Protein AF-A0A9W7FIA7-F1 (afdb_monomer)

Radius of gyration: 50.75 Å; Cα contacts (8 Å, |Δi|>4): 49; chains: 1; bounding box: 108×50×141 Å

Solvent-accessible surface area (backbone atoms only — not comparable to full-atom values): 17729 Å² total; per-residue (Å²): 134,88,82,87,86,88,86,82,89,88,75,94,78,92,74,80,88,78,80,79,74,83,78,91,79,78,81,78,92,75,73,82,81,79,87,80,53,74,75,62,54,56,49,51,55,51,48,53,50,47,59,56,46,50,57,52,48,48,53,51,49,50,52,52,50,51,51,50,51,51,49,50,50,51,48,57,67,68,52,75,88,64,98,66,60,74,70,58,53,57,52,50,51,53,48,51,51,52,51,50,57,50,51,51,50,55,52,50,52,50,52,51,50,51,50,67,73,43,64,72,66,41,75,75,38,66,72,53,45,53,50,51,54,51,52,53,48,52,54,51,49,61,73,70,60,53,83,75,49,66,66,57,52,56,57,54,54,52,51,50,52,54,51,51,51,50,49,53,53,48,50,56,46,49,56,50,48,54,55,48,51,53,53,50,53,52,51,50,52,53,51,50,55,51,50,52,51,52,54,52,51,53,54,52,51,53,52,53,54,52,50,53,51,50,54,51,52,52,49,50,52,49,54,51,51,51,53,50,51,51,53,50,50,50,54,53,48,54,52,52,51,53,53,50,51,53,57,66,75,65,73,78,86,86,85,85,90,85,83,92,82,87,86,82,82,89,77,92,74,81,80,76,79,80,72,76,51,73,51,75,47,98,87,72,53,81,50,88,97

pLDDT: mean 71.66, std 18.48, range [36.22, 96.75]

InterPro domains:
  IPR027359 Voltage-dependent channel domain superfamily [G3DSA:1.20.120.350] (48-166)
  IPR031846 Voltage-gated hydrogen channel 1 [PTHR46480] (47-245)

Secondary structure (DSSP, 8-state):
-------------------------PPP---------HHHHHHHHHHHHHHHHHHHHHHHHHHHHHHHHHHHHHHHHH-TTSSS-HHHHHHHHHHHHHHHHHHHHHHHHHHHHHHHHHTTGGGG-HHHHHHHHHHHHHHHHHHHT-TTTHHHHHHHHHHHHHHHHHHHHHHHHHHHHHHHHHHHHHHHHHHHHHHHHHHHHHHHHHHHHHHHHHHHHHHHHHHHHHHHHHHHHHHHHHHHHHHHHHHHH----------------------------EEE-TTS-EEE-

Mean predicted aligned error: 19.91 Å

Foldseek 3Di:
DDDDDDDDDDDDDDDDPPPDDPDPDDDDDDDDPPPPPPVPVVVVVVVVVCVVVVVLVVLLVLLVVLLVLLVVLVCLVVCVPDDDDPVVSVVSNVVSLVSNVVSLVVVVVVLVVVCVVCVPVQVVDPLSVVLVVLSVVVVVCSVVVPVVCSVVVSVNSVVVSVVSVVVVVVVVVVVVVVVVVVVVVVVVVVVVVVVVVVVVVVVVVVVVVVVVVVVVVVVVVVVVVVVVVVVVVVVVVVVVVVVVVVVVVPPDDDDDDDDDDDDDDDDDDDPDDPPQDWDQDPSRDTDTD

Sequence (289 aa):
MLINSQISIAADKKDDPIFCIPTKDSPPLTSPPKSSSSSAQSANDKGKLMELFEVQLLVLSCIGLDILFSVVELIMTYNTESFLPLSTHMSLLRAIQSFTGFTLFFFLLEICTLMVTFRGEFFVHVGYLLDTTIVATCVFCEIDGWGKEIRMLNFLRVWRLIRLVQSMMNEVRNEHEDTRSVLRLEQTKIKEAVAEKAILQDSLKRELEARRRVETMLRGYKDEVETLSEALKIAAIDVAEAAQQQLMEDDGVFDEDDEFFDDGAEGKKKKGASKNTFVVNSDGTFEKK

Organism: NCBI:txid1714387

Structure (mmCIF, N/CA/C/O backbone):
data_AF-A0A9W7FIA7-F1
#
_entry.id   AF-A0A9W7FIA7-F1
#
loop_
_atom_site.group_PDB
_atom_site.id
_atom_site.type_symbol
_atom_site.label_atom_id
_atom_site.label_alt_id
_atom_site.label_comp_id
_atom_site.label_asym_id
_atom_site.label_entity_id
_atom_site.label_seq_id
_atom_site.pdbx_PDB_ins_code
_atom_site.Cartn_x
_atom_site.Cartn_y
_atom_site.Cartn_z
_atom_site.occupancy
_atom_site.B_iso_or_equiv
_atom_site.auth_seq_id
_atom_site.auth_comp_id
_atom_site.auth_asym_id
_atom_site.auth_atom_id
_atom_site.pdbx_PDB_model_num
ATOM 1 N N . MET A 1 1 ? -48.884 -4.127 -13.228 1.00 40.78 1 MET A N 1
ATOM 2 C CA . MET A 1 1 ? -48.702 -5.586 -13.387 1.00 40.78 1 MET A CA 1
ATOM 3 C C . MET A 1 1 ? -47.812 -6.032 -12.232 1.00 40.78 1 MET A C 1
ATOM 5 O O . MET A 1 1 ? -46.679 -5.586 -12.198 1.00 40.78 1 MET A O 1
ATOM 9 N N . LEU A 1 2 ? -48.357 -6.545 -11.118 1.00 39.81 2 LEU A N 1
ATOM 10 C CA . LEU A 1 2 ? -48.848 -7.931 -10.927 1.00 39.81 2 LEU A CA 1
ATOM 11 C C . LEU A 1 2 ? -47.678 -8.924 -11.112 1.00 39.81 2 LEU A C 1
ATOM 13 O O . LEU A 1 2 ? -47.104 -8.901 -12.190 1.00 39.81 2 LEU A O 1
ATOM 17 N N . ILE A 1 3 ? -47.227 -9.790 -10.191 1.00 41.97 3 ILE A N 1
ATOM 18 C CA . ILE A 1 3 ? -47.749 -10.505 -8.995 1.00 41.97 3 ILE A CA 1
ATOM 19 C C . ILE A 1 3 ? -46.480 -11.083 -8.291 1.00 41.97 3 ILE A C 1
ATOM 21 O O . ILE A 1 3 ? -45.552 -11.459 -8.994 1.00 41.97 3 ILE A O 1
ATOM 25 N N . ASN A 1 4 ? -46.241 -10.969 -6.978 1.00 41.97 4 ASN A N 1
ATOM 26 C CA . ASN A 1 4 ? -46.818 -11.667 -5.810 1.00 41.97 4 ASN A CA 1
ATOM 27 C C . ASN A 1 4 ? -46.314 -13.112 -5.545 1.00 41.97 4 ASN A C 1
ATOM 29 O O . ASN A 1 4 ? -46.243 -13.925 -6.458 1.00 41.97 4 ASN A O 1
ATOM 33 N N . SER A 1 5 ? -46.156 -13.415 -4.244 1.00 43.59 5 SER A N 1
ATOM 34 C CA . SER A 1 5 ? -46.107 -14.737 -3.573 1.00 43.59 5 SER A CA 1
ATOM 35 C C . SER A 1 5 ? -44.807 -15.554 -3.704 1.00 43.59 5 SER A C 1
ATOM 37 O O . SER A 1 5 ? -44.383 -15.889 -4.797 1.00 43.59 5 SER A O 1
ATOM 39 N N . GLN A 1 6 ? -44.128 -15.940 -2.617 1.00 48.09 6 GLN A N 1
ATOM 40 C CA . GLN A 1 6 ? -44.675 -16.840 -1.597 1.00 48.09 6 GLN A CA 1
ATOM 41 C C . GLN A 1 6 ? -44.290 -16.504 -0.148 1.00 48.09 6 GLN A C 1
ATOM 43 O O . GLN A 1 6 ? -43.126 -16.336 0.206 1.00 48.09 6 GLN A O 1
ATOM 48 N N . ILE A 1 7 ? -45.338 -16.519 0.674 1.00 45.66 7 ILE A N 1
ATOM 49 C CA . ILE A 1 7 ? -45.396 -16.657 2.130 1.00 45.66 7 ILE A CA 1
ATOM 50 C C . ILE A 1 7 ? -45.615 -18.147 2.449 1.00 45.66 7 ILE A C 1
ATOM 52 O O . ILE A 1 7 ? -46.445 -18.764 1.789 1.00 45.66 7 ILE A O 1
ATOM 56 N N . SER A 1 8 ? -44.948 -18.690 3.477 1.00 39.72 8 SER A N 1
ATOM 57 C CA . SER A 1 8 ? -45.463 -19.722 4.415 1.00 39.72 8 SER A CA 1
ATOM 58 C C . SER A 1 8 ? -44.376 -19.958 5.482 1.00 39.72 8 SER A C 1
ATOM 60 O O . SER A 1 8 ? -43.287 -20.390 5.131 1.00 39.72 8 SER A O 1
ATOM 62 N N . ILE A 1 9 ? -44.455 -19.456 6.721 1.00 41.62 9 ILE A N 1
ATOM 63 C CA . ILE A 1 9 ? -45.306 -19.818 7.880 1.00 41.62 9 ILE A CA 1
ATOM 64 C C . ILE A 1 9 ? -45.190 -21.292 8.307 1.00 41.62 9 ILE A C 1
ATOM 66 O O . ILE A 1 9 ? -45.553 -22.172 7.530 1.00 41.62 9 ILE A O 1
ATOM 70 N N . ALA A 1 10 ? -44.783 -21.457 9.582 1.00 37.38 10 ALA A N 1
ATOM 71 C CA . ALA A 1 10 ? -44.873 -22.588 10.534 1.00 37.38 10 ALA A CA 1
ATOM 72 C C . ALA A 1 10 ? -43.475 -22.891 11.123 1.00 37.38 10 ALA A C 1
ATOM 74 O O . ALA A 1 10 ? -42.514 -22.961 10.372 1.00 37.38 10 ALA A O 1
ATOM 75 N N . ALA A 1 11 ? -43.223 -23.073 12.419 1.00 42.28 11 ALA A N 1
ATOM 76 C CA . ALA A 1 11 ? -44.027 -23.170 13.635 1.00 42.28 11 ALA A CA 1
ATOM 77 C C . ALA A 1 11 ? -43.080 -22.838 14.814 1.00 42.28 11 ALA A C 1
ATOM 79 O O . ALA A 1 11 ? -41.891 -23.142 14.762 1.00 42.28 11 ALA A O 1
ATOM 80 N N . ASP A 1 12 ? -43.505 -22.030 15.780 1.00 43.28 12 ASP A N 1
ATOM 81 C CA . ASP A 1 12 ? -43.817 -22.488 17.143 1.00 43.28 12 ASP A CA 1
ATOM 82 C C . ASP A 1 12 ? -42.969 -23.677 17.642 1.00 43.28 12 ASP A C 1
ATOM 84 O O . ASP A 1 12 ? -43.289 -24.841 17.396 1.00 43.28 12 ASP A O 1
ATOM 88 N N . LYS A 1 13 ? -41.897 -23.374 18.385 1.00 40.75 13 LYS A N 1
ATOM 89 C CA . LYS A 1 13 ? -41.374 -24.280 19.408 1.00 40.75 13 LYS A CA 1
ATOM 90 C C . LYS A 1 13 ? -40.848 -23.479 20.592 1.00 40.75 13 LYS A C 1
ATOM 92 O O . LYS A 1 13 ? -39.769 -22.895 20.578 1.00 40.75 13 LYS A O 1
ATOM 97 N N . LYS A 1 14 ? -41.715 -23.431 21.591 1.00 46.78 14 LYS A N 1
ATOM 98 C CA . LYS A 1 14 ? -41.487 -23.059 22.977 1.00 46.78 14 LYS A CA 1
ATOM 99 C C . LYS A 1 14 ? -40.573 -24.118 23.602 1.00 46.78 14 LYS A C 1
ATOM 101 O O . LYS A 1 14 ? -41.036 -25.225 23.828 1.00 46.78 14 LYS A O 1
ATOM 106 N N . ASP A 1 15 ? -39.309 -23.780 23.833 1.00 48.75 15 ASP A N 1
ATOM 107 C CA . ASP A 1 15 ? -38.400 -24.512 24.719 1.00 48.75 15 ASP A CA 1
ATOM 108 C C . ASP A 1 15 ? -37.564 -23.467 25.483 1.00 48.75 15 ASP A C 1
ATOM 110 O O . ASP A 1 15 ? -37.131 -22.452 24.934 1.00 48.75 15 ASP A O 1
ATOM 114 N N . ASP A 1 16 ? -37.456 -23.688 26.784 1.00 50.44 16 ASP A N 1
ATOM 115 C CA . ASP A 1 16 ? -37.073 -22.752 27.839 1.00 50.44 16 ASP A CA 1
ATOM 116 C C . ASP A 1 16 ? -35.635 -22.197 27.736 1.00 50.44 16 ASP A C 1
ATOM 118 O O . ASP A 1 16 ? -34.754 -22.837 27.154 1.00 50.44 16 ASP A O 1
ATOM 122 N N . PRO A 1 17 ? -35.327 -21.033 28.349 1.00 44.41 17 PRO A N 1
ATOM 123 C CA . PRO A 1 17 ? -33.950 -20.573 28.470 1.00 44.41 17 PRO A CA 1
ATOM 124 C C . PRO A 1 17 ? -33.187 -21.488 29.436 1.00 44.41 17 PRO A C 1
ATOM 126 O O . PRO A 1 17 ? -33.271 -21.348 30.657 1.00 44.41 17 PRO A O 1
ATOM 129 N N . ILE A 1 18 ? -32.415 -22.423 28.879 1.00 42.09 18 ILE A N 1
ATOM 130 C CA . ILE A 1 18 ? -31.404 -23.172 29.623 1.00 42.09 18 ILE A CA 1
ATOM 131 C C . ILE A 1 18 ? -30.356 -22.170 30.112 1.00 42.09 18 ILE A C 1
ATOM 133 O O . ILE A 1 18 ? -29.522 -21.653 29.371 1.00 42.09 18 ILE A O 1
ATOM 137 N N . PHE A 1 19 ? -30.452 -21.888 31.403 1.00 41.09 19 PHE A N 1
ATOM 138 C CA . PHE A 1 19 ? -29.496 -21.157 32.208 1.00 41.09 19 PHE A CA 1
ATOM 139 C C . PHE A 1 19 ? -28.214 -21.994 32.331 1.00 41.09 19 PHE A C 1
ATOM 141 O O . PHE A 1 19 ? -28.061 -22.801 33.245 1.00 41.09 19 PHE A O 1
ATOM 148 N N . CYS A 1 20 ? -27.289 -21.837 31.384 1.00 40.31 20 CYS A N 1
ATOM 149 C CA . CYS A 1 20 ? -25.925 -22.332 31.543 1.00 40.31 20 CYS A CA 1
ATOM 150 C C . CYS A 1 20 ? -25.155 -21.366 32.450 1.00 40.31 20 CYS A C 1
ATOM 152 O O . CYS A 1 20 ? -24.645 -20.341 32.007 1.00 40.31 20 CYS A O 1
ATOM 154 N N . ILE A 1 21 ? -25.084 -21.706 33.736 1.00 47.03 21 ILE A N 1
ATOM 155 C CA . ILE A 1 21 ? -24.100 -21.154 34.669 1.00 47.03 21 ILE A CA 1
ATOM 156 C C . ILE A 1 21 ? -22.719 -21.637 34.203 1.00 47.03 21 ILE A C 1
ATOM 158 O O . ILE A 1 21 ? -22.523 -22.852 34.125 1.00 47.03 21 ILE A O 1
ATOM 162 N N . PRO A 1 22 ? -21.742 -20.760 33.919 1.00 44.41 22 PRO A N 1
ATOM 163 C CA . PRO A 1 22 ? -20.364 -21.203 33.804 1.00 44.41 22 PRO A CA 1
ATOM 164 C C . PRO A 1 22 ? -19.872 -21.592 35.203 1.00 44.41 22 PRO A C 1
ATOM 166 O O . PRO A 1 22 ? -19.746 -20.761 36.104 1.00 44.41 22 PRO A O 1
ATOM 169 N N . THR A 1 23 ? -19.639 -22.887 35.393 1.00 40.22 23 THR A N 1
ATOM 170 C CA . THR A 1 23 ? -18.993 -23.463 36.571 1.00 40.22 23 THR A CA 1
ATOM 171 C C . THR A 1 23 ? -17.609 -22.846 36.760 1.00 40.22 23 THR A C 1
ATOM 173 O O . THR A 1 23 ? -16.754 -22.892 35.873 1.00 40.22 23 THR A O 1
ATOM 176 N N . LYS A 1 24 ? -17.400 -22.254 37.940 1.00 44.34 24 LYS A N 1
ATOM 177 C CA . LYS A 1 24 ? -16.092 -21.879 38.477 1.00 44.34 24 LYS A CA 1
ATOM 178 C C . LYS A 1 24 ? -15.252 -23.143 38.664 1.00 44.34 24 LYS A C 1
ATOM 180 O O . LYS A 1 24 ? -15.319 -23.751 39.719 1.00 44.34 24 LYS A O 1
ATOM 185 N N . ASP A 1 25 ? -14.417 -23.451 37.686 1.00 39.22 25 ASP A N 1
ATOM 186 C CA . ASP A 1 25 ? -13.200 -24.236 37.883 1.00 39.22 25 ASP A CA 1
ATOM 187 C C . ASP A 1 25 ? -12.050 -23.502 37.190 1.00 39.22 25 ASP A C 1
ATOM 189 O O . ASP A 1 25 ? -11.647 -23.794 36.067 1.00 39.22 25 ASP A O 1
ATOM 193 N N . SER A 1 26 ? -11.550 -22.464 37.863 1.00 41.44 26 SER A N 1
ATOM 194 C CA . SER A 1 26 ? -10.230 -21.902 37.580 1.00 41.44 26 SER A CA 1
ATOM 195 C C . SER A 1 26 ? -9.223 -22.523 38.556 1.00 41.44 26 SER A C 1
ATOM 197 O O . SER A 1 26 ? -9.354 -22.291 39.760 1.00 41.44 26 SER A O 1
ATOM 199 N N . PRO A 1 27 ? -8.225 -23.293 38.085 1.00 61.38 27 PRO A N 1
ATOM 200 C CA . PRO A 1 27 ? -7.085 -23.701 38.903 1.00 61.38 27 PRO A CA 1
ATOM 201 C C . PRO A 1 27 ? -6.198 -22.491 39.274 1.00 61.38 27 PRO A C 1
ATOM 203 O O . PRO A 1 27 ? -6.275 -21.437 38.636 1.00 61.38 27 PRO A O 1
ATOM 206 N N . PRO A 1 28 ? -5.376 -22.609 40.335 1.00 47.59 28 PRO A N 1
ATOM 207 C CA . PRO A 1 28 ? -4.720 -21.477 40.978 1.00 47.59 28 PRO A CA 1
ATOM 208 C C . PRO A 1 28 ? -3.600 -20.880 40.123 1.00 47.59 28 PRO A C 1
ATOM 210 O O . PRO A 1 28 ? -2.944 -21.576 39.345 1.00 47.59 28 PRO A O 1
ATOM 213 N N . LEU A 1 29 ? -3.366 -19.580 40.344 1.00 48.28 29 LEU A N 1
ATOM 214 C CA . LEU A 1 29 ? -2.264 -18.788 39.803 1.00 48.28 29 LEU A CA 1
ATOM 215 C C . LEU A 1 29 ? -0.965 -19.598 39.709 1.00 48.28 29 LEU A C 1
ATOM 217 O O . LEU A 1 29 ? -0.271 -19.817 40.701 1.00 48.28 29 LEU A O 1
ATOM 221 N N . THR A 1 30 ? -0.594 -19.953 38.487 1.00 48.59 30 THR A N 1
ATOM 222 C CA . THR A 1 30 ? 0.770 -20.335 38.145 1.00 48.59 30 THR A CA 1
ATOM 223 C C . THR A 1 30 ? 1.373 -19.183 37.364 1.00 48.59 30 THR A C 1
ATOM 225 O O . THR A 1 30 ? 1.024 -18.963 36.215 1.00 48.59 30 THR A O 1
ATOM 228 N N . SER A 1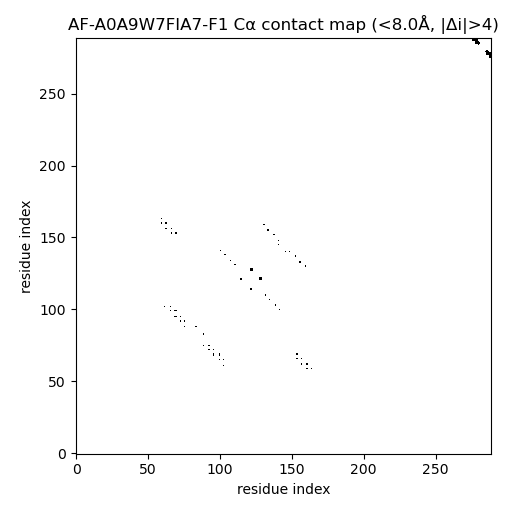 31 ? 2.237 -18.443 38.065 1.00 51.34 31 SER A N 1
ATOM 229 C CA . SER A 1 31 ? 3.378 -17.641 37.599 1.00 51.34 31 SER A CA 1
ATOM 230 C C . SER A 1 31 ? 3.232 -16.742 36.353 1.00 51.34 31 SER A C 1
ATOM 232 O O . SER A 1 31 ? 2.792 -17.190 35.299 1.00 51.34 31 SER A O 1
ATOM 234 N N . PRO A 1 32 ? 3.745 -15.497 36.400 1.00 50.69 32 PRO A N 1
ATOM 235 C CA . PRO A 1 32 ? 3.806 -14.646 35.214 1.00 50.69 32 PRO A CA 1
ATOM 236 C C . PRO A 1 32 ? 4.602 -15.340 34.093 1.00 50.69 32 PRO A C 1
ATOM 238 O O . PRO A 1 32 ? 5.661 -15.915 34.375 1.00 50.69 32 PRO A O 1
ATOM 241 N N . PRO A 1 33 ? 4.164 -15.271 32.822 1.00 40.03 33 PRO A N 1
ATOM 242 C CA . PRO A 1 33 ? 5.027 -15.668 31.726 1.00 40.03 33 PRO A CA 1
ATOM 243 C C . PRO A 1 33 ? 6.227 -14.719 31.723 1.00 40.03 33 PRO A C 1
ATOM 245 O O . PRO A 1 33 ? 6.084 -13.504 31.578 1.00 40.03 33 PRO A O 1
ATOM 248 N N . LYS A 1 34 ? 7.423 -15.284 31.915 1.00 41.19 34 LYS A N 1
ATOM 249 C CA . LYS A 1 34 ? 8.697 -14.624 31.621 1.00 41.19 34 LYS A CA 1
ATOM 250 C C . LYS A 1 34 ? 8.633 -14.084 30.193 1.00 41.19 34 LYS A C 1
ATOM 252 O O . LYS A 1 34 ? 8.829 -14.821 29.231 1.00 41.19 34 LYS A O 1
ATOM 257 N N . SER A 1 35 ? 8.401 -12.784 30.058 1.00 42.84 35 SER A N 1
ATOM 258 C CA . SER A 1 35 ? 8.624 -12.026 28.833 1.00 42.84 35 SER A CA 1
ATOM 259 C C . SER A 1 35 ? 10.130 -11.810 28.652 1.00 42.84 35 SER A C 1
ATOM 261 O O . SER A 1 35 ? 10.647 -10.707 28.814 1.00 42.84 35 SER A O 1
ATOM 263 N N . SER A 1 36 ? 10.865 -12.881 28.365 1.00 43.91 36 SER A N 1
ATOM 264 C CA . SER A 1 36 ? 12.268 -12.825 27.956 1.00 43.91 36 SER A CA 1
ATOM 265 C C . SER A 1 36 ? 12.389 -13.344 26.526 1.00 43.91 36 SER A C 1
ATOM 267 O O . SER A 1 36 ? 12.832 -14.469 26.326 1.00 43.91 36 SER A O 1
ATOM 269 N N . SER A 1 37 ? 11.953 -12.540 25.548 1.00 43.28 37 SER A N 1
ATOM 270 C CA . SER A 1 37 ? 12.324 -12.698 24.122 1.00 43.28 37 SER A CA 1
ATOM 271 C C . SER A 1 37 ? 11.831 -11.583 23.175 1.00 43.28 37 SER A C 1
ATOM 273 O O . SER A 1 37 ? 12.103 -11.653 21.979 1.00 43.28 37 SER A O 1
ATOM 275 N N . SER A 1 38 ? 11.174 -10.516 23.655 1.00 43.03 38 SER A N 1
ATOM 276 C CA . SER A 1 38 ? 10.682 -9.425 22.783 1.00 43.03 38 SER A CA 1
ATOM 277 C C . SER A 1 38 ? 11.797 -8.663 22.037 1.00 43.03 38 SER A C 1
ATOM 279 O O . SER A 1 38 ? 11.563 -8.155 20.942 1.00 43.03 38 SER A O 1
ATOM 281 N N . SER A 1 39 ? 13.030 -8.639 22.553 1.00 45.19 39 SER A N 1
ATOM 282 C CA . SER A 1 39 ? 14.167 -8.004 21.869 1.00 45.19 39 SER A CA 1
ATOM 283 C C . SER A 1 39 ? 14.848 -8.889 20.815 1.00 45.19 39 SER A C 1
ATOM 285 O O . SER A 1 39 ? 15.572 -8.361 19.977 1.00 45.19 39 SER A O 1
ATOM 287 N N . ALA A 1 40 ? 14.608 -10.207 20.817 1.00 44.06 40 ALA A N 1
ATOM 288 C CA . ALA A 1 40 ? 15.222 -11.144 19.869 1.00 44.06 40 ALA A CA 1
ATOM 289 C C . ALA A 1 40 ? 14.351 -11.394 18.622 1.00 44.06 40 ALA A C 1
ATOM 291 O O . ALA A 1 40 ? 14.887 -11.586 17.535 1.00 44.06 40 ALA A O 1
ATOM 292 N N . GLN A 1 41 ? 13.018 -11.322 18.744 1.00 46.66 41 GLN A N 1
ATOM 293 C CA . GLN A 1 41 ? 12.114 -11.362 17.582 1.00 46.66 41 GLN A CA 1
ATOM 294 C C . GLN A 1 41 ? 12.128 -10.045 16.791 1.00 46.66 41 GLN A C 1
ATOM 296 O O . GLN A 1 41 ? 12.255 -10.071 15.573 1.00 46.66 41 GLN A O 1
ATOM 301 N N . SER A 1 42 ? 12.156 -8.894 17.474 1.00 44.50 42 SER A N 1
ATOM 302 C CA . SER A 1 42 ? 12.215 -7.581 16.810 1.00 44.50 42 SER A CA 1
ATOM 303 C C . SER A 1 42 ? 13.533 -7.328 16.053 1.00 44.50 42 SER A C 1
ATOM 305 O O . SER A 1 42 ? 13.556 -6.554 15.098 1.00 44.50 42 SER A O 1
ATOM 307 N N . ALA A 1 43 ? 14.633 -7.985 16.442 1.00 48.81 43 ALA A N 1
ATOM 308 C CA . ALA A 1 43 ? 15.904 -7.911 15.719 1.00 48.81 43 ALA A CA 1
ATOM 309 C C . ALA A 1 43 ? 15.897 -8.746 14.424 1.00 48.81 43 ALA A C 1
ATOM 311 O O . ALA A 1 43 ? 16.444 -8.299 13.419 1.00 48.81 43 ALA A O 1
ATOM 312 N N . ASN A 1 44 ? 15.229 -9.907 14.419 1.00 52.31 44 ASN A N 1
ATOM 313 C CA . ASN A 1 44 ? 15.069 -10.732 13.216 1.00 52.31 44 ASN A CA 1
ATOM 314 C C . ASN A 1 44 ? 14.103 -10.110 12.200 1.00 52.31 44 ASN A C 1
ATOM 316 O O . ASN A 1 44 ? 14.354 -10.207 11.001 1.00 52.31 44 ASN A O 1
ATOM 320 N N . ASP A 1 45 ? 13.057 -9.416 12.655 1.00 54.91 45 ASP A N 1
ATOM 321 C CA . ASP A 1 45 ? 12.143 -8.701 11.754 1.00 54.91 45 ASP A CA 1
ATOM 322 C C . ASP A 1 45 ? 12.838 -7.506 11.090 1.00 54.91 45 ASP A C 1
ATOM 324 O O . ASP A 1 45 ? 12.696 -7.283 9.891 1.00 54.91 45 ASP A O 1
ATOM 328 N N . LYS A 1 46 ? 13.692 -6.790 11.834 1.00 50.91 46 LYS A N 1
ATOM 329 C CA . LYS A 1 46 ? 14.552 -5.740 11.266 1.00 50.91 46 LYS A CA 1
ATOM 330 C C . LYS A 1 46 ? 15.626 -6.298 10.333 1.00 50.91 46 LYS A C 1
ATOM 332 O O . LYS A 1 46 ? 15.953 -5.639 9.354 1.00 50.91 46 LYS A O 1
ATOM 337 N N . GLY A 1 47 ? 16.147 -7.493 10.615 1.00 51.41 47 GLY A N 1
ATOM 338 C CA . GLY A 1 47 ? 17.096 -8.198 9.750 1.00 51.41 47 GLY A CA 1
ATOM 339 C C . GLY A 1 47 ? 16.476 -8.606 8.413 1.00 51.41 47 GLY A C 1
ATOM 340 O O . GLY A 1 47 ? 17.062 -8.338 7.371 1.00 51.41 47 GLY A O 1
ATOM 341 N N . LYS A 1 48 ? 15.250 -9.146 8.430 1.00 57.97 48 LYS A N 1
ATOM 342 C CA . LYS A 1 48 ? 14.475 -9.447 7.214 1.00 57.97 48 LYS A CA 1
ATOM 343 C C . LYS A 1 48 ? 14.104 -8.198 6.418 1.00 57.97 48 LYS A C 1
ATOM 345 O O . LYS A 1 48 ? 14.178 -8.220 5.194 1.00 57.97 48 LYS A O 1
ATOM 350 N N . LEU A 1 49 ? 13.736 -7.113 7.103 1.00 55.97 49 LEU A N 1
ATOM 351 C CA . LEU A 1 49 ? 13.471 -5.826 6.459 1.00 55.97 49 LEU A CA 1
ATOM 352 C C . LEU A 1 49 ? 14.741 -5.221 5.853 1.00 55.97 49 LEU A C 1
ATOM 354 O O . LEU A 1 49 ? 14.668 -4.658 4.768 1.00 55.97 49 LEU A O 1
ATOM 358 N N . MET A 1 50 ? 15.903 -5.361 6.504 1.00 52.00 50 MET A N 1
ATOM 359 C CA . MET A 1 50 ? 17.179 -4.936 5.920 1.00 52.00 50 MET A CA 1
ATOM 360 C C . MET A 1 50 ? 17.528 -5.754 4.679 1.00 52.00 50 MET A C 1
ATOM 362 O O . MET A 1 50 ? 17.936 -5.165 3.688 1.00 52.00 50 MET A O 1
ATOM 366 N N . GLU A 1 51 ? 17.321 -7.069 4.703 1.00 58.94 51 GLU A N 1
ATOM 367 C CA . GLU A 1 51 ? 17.670 -7.946 3.580 1.00 58.94 51 GLU A CA 1
ATOM 368 C C . GLU A 1 51 ? 16.794 -7.684 2.338 1.00 58.94 51 GLU A C 1
ATOM 370 O O . GLU A 1 51 ? 17.302 -7.652 1.217 1.00 58.94 51 GLU A O 1
ATOM 375 N N . LEU A 1 52 ? 15.496 -7.401 2.522 1.00 67.38 52 LEU A N 1
ATOM 376 C CA . LEU A 1 52 ? 14.589 -7.043 1.422 1.00 67.38 52 LEU A CA 1
ATOM 377 C C . LEU A 1 52 ? 14.816 -5.604 0.923 1.00 67.38 52 LEU A C 1
ATOM 379 O O . LEU A 1 52 ? 14.855 -5.355 -0.284 1.00 67.38 52 LEU A O 1
ATOM 383 N N . PHE A 1 53 ? 15.024 -4.662 1.850 1.00 68.38 53 PHE A N 1
ATOM 384 C CA . PHE A 1 53 ? 15.282 -3.261 1.525 1.00 68.38 53 PHE A CA 1
ATOM 385 C C . PHE A 1 53 ? 16.632 -3.071 0.834 1.00 68.38 53 PHE A C 1
ATOM 387 O O . PHE A 1 53 ? 16.738 -2.216 -0.034 1.00 68.38 53 PHE A O 1
ATOM 394 N N . GLU A 1 54 ? 17.659 -3.856 1.162 1.00 76.12 54 GLU A N 1
ATOM 395 C CA . GLU A 1 54 ? 18.992 -3.725 0.567 1.00 76.12 54 GLU A CA 1
ATOM 396 C C . GLU A 1 54 ? 18.988 -4.065 -0.926 1.00 76.12 54 GLU A C 1
ATOM 398 O O . GLU A 1 54 ? 19.485 -3.283 -1.740 1.00 76.12 54 GLU A O 1
ATOM 403 N N . VAL A 1 55 ? 18.352 -5.175 -1.314 1.00 72.88 55 VAL A N 1
ATOM 404 C CA . VAL A 1 55 ? 18.239 -5.559 -2.729 1.00 72.88 55 VAL A CA 1
ATOM 405 C C . VAL A 1 55 ? 17.382 -4.547 -3.493 1.00 72.88 55 VAL A C 1
ATOM 407 O O . VAL A 1 55 ? 17.748 -4.122 -4.589 1.00 72.88 55 VAL A O 1
ATOM 410 N N . GLN A 1 56 ? 16.278 -4.089 -2.902 1.00 74.88 56 GLN A N 1
ATOM 411 C CA . GLN A 1 56 ? 15.386 -3.114 -3.532 1.00 74.88 56 GLN A CA 1
ATOM 412 C C . GLN A 1 56 ? 16.023 -1.716 -3.633 1.00 74.88 56 GLN A C 1
ATOM 414 O O . GLN A 1 56 ? 15.847 -1.027 -4.639 1.00 74.88 56 GLN A O 1
ATOM 419 N N . LEU A 1 57 ? 16.829 -1.318 -2.643 1.00 76.56 57 LEU A N 1
ATOM 420 C CA . LEU A 1 57 ? 17.629 -0.093 -2.652 1.00 76.56 57 LEU A CA 1
ATOM 421 C C . LEU A 1 57 ? 18.724 -0.161 -3.718 1.00 76.56 57 LEU A C 1
ATOM 423 O O . LEU A 1 57 ? 18.960 0.836 -4.397 1.00 76.56 57 LEU A O 1
ATOM 427 N N . LEU A 1 58 ? 19.369 -1.318 -3.904 1.00 77.94 58 LEU A N 1
ATOM 428 C CA . LEU A 1 58 ? 20.345 -1.514 -4.976 1.00 77.94 58 LEU A CA 1
ATOM 429 C C . LEU A 1 58 ? 19.694 -1.395 -6.354 1.00 77.94 58 LEU A C 1
ATOM 431 O O . LEU A 1 58 ? 20.234 -0.698 -7.212 1.00 77.94 58 LEU A O 1
ATOM 435 N N . VAL A 1 59 ? 18.518 -1.993 -6.557 1.00 78.25 59 VAL A N 1
ATOM 436 C CA . VAL A 1 59 ? 17.758 -1.850 -7.811 1.00 78.25 59 VAL A CA 1
ATOM 437 C C . VAL A 1 59 ? 17.358 -0.390 -8.041 1.00 78.25 59 VAL A C 1
ATOM 439 O O . VAL A 1 59 ? 17.580 0.147 -9.128 1.00 78.25 59 VAL A O 1
ATOM 442 N N . LEU A 1 60 ? 16.849 0.293 -7.012 1.00 80.94 60 LEU A N 1
ATOM 443 C CA . LEU A 1 60 ? 16.494 1.712 -7.084 1.00 80.94 60 LEU A CA 1
ATOM 444 C C . LEU A 1 60 ? 17.715 2.594 -7.386 1.00 80.94 60 LEU A C 1
ATOM 446 O O . LEU A 1 60 ? 17.636 3.505 -8.210 1.00 80.94 60 LEU A O 1
ATOM 450 N N . SER A 1 61 ? 18.853 2.313 -6.750 1.00 80.25 61 SER A N 1
ATOM 451 C CA . SER A 1 61 ? 20.119 3.006 -6.991 1.00 80.25 61 SER A CA 1
ATOM 452 C C . SER A 1 61 ? 20.616 2.773 -8.417 1.00 80.25 61 SER A C 1
ATOM 454 O O . SER A 1 61 ? 21.033 3.722 -9.080 1.00 80.25 61 SER A O 1
ATOM 456 N N . CYS A 1 62 ? 20.493 1.545 -8.928 1.00 82.38 62 CYS A N 1
ATOM 457 C CA . CYS A 1 62 ? 20.861 1.191 -10.293 1.00 82.38 62 CYS A CA 1
ATOM 458 C C . CYS A 1 62 ? 20.003 1.948 -11.320 1.00 82.38 62 CYS A C 1
ATOM 460 O O . CYS A 1 62 ? 20.551 2.543 -12.243 1.00 82.38 62 CYS A O 1
ATOM 462 N N . ILE A 1 63 ? 18.683 2.039 -11.109 1.00 82.44 63 ILE A N 1
ATOM 463 C CA . ILE A 1 63 ? 17.771 2.838 -11.952 1.00 82.44 63 ILE A CA 1
ATOM 464 C C . ILE A 1 63 ? 18.084 4.338 -11.847 1.00 82.44 63 ILE A C 1
ATOM 466 O O . ILE A 1 63 ? 18.057 5.051 -12.847 1.00 82.44 63 ILE A O 1
ATOM 470 N N . GLY A 1 64 ? 18.406 4.838 -10.652 1.00 82.69 64 GLY A N 1
ATOM 471 C CA . GLY A 1 64 ? 18.793 6.237 -10.456 1.00 82.69 64 GLY A CA 1
ATOM 472 C C . GLY A 1 64 ? 20.071 6.603 -11.215 1.00 82.69 64 GLY A C 1
ATOM 473 O O . GLY A 1 64 ? 20.118 7.633 -11.890 1.00 82.69 64 GLY A O 1
ATOM 474 N N . LEU A 1 65 ? 21.088 5.737 -11.156 1.00 84.62 65 LEU A N 1
ATOM 475 C CA . LEU A 1 65 ? 22.317 5.882 -11.938 1.00 84.62 65 LEU A CA 1
ATOM 476 C C . LEU A 1 65 ? 22.035 5.791 -13.439 1.00 84.62 65 LEU A C 1
ATOM 478 O O . LEU A 1 65 ? 22.551 6.595 -14.206 1.00 84.62 65 LEU A O 1
ATOM 482 N N . ASP A 1 66 ? 21.178 4.869 -13.857 1.00 85.00 66 ASP A N 1
ATOM 483 C CA . ASP A 1 66 ? 20.770 4.689 -15.248 1.00 85.00 66 ASP A CA 1
ATOM 484 C C . ASP A 1 66 ? 20.087 5.945 -15.833 1.00 85.00 66 ASP A C 1
ATOM 486 O O . ASP A 1 66 ? 20.427 6.398 -16.931 1.00 85.00 66 ASP A O 1
ATOM 490 N N . ILE A 1 67 ? 19.207 6.596 -15.062 1.00 83.81 67 ILE A N 1
ATOM 491 C CA . ILE A 1 67 ? 18.604 7.888 -15.428 1.00 83.81 67 ILE A CA 1
ATOM 492 C C . ILE A 1 67 ? 19.671 8.989 -15.484 1.00 83.81 67 ILE A C 1
ATOM 494 O O . ILE A 1 67 ? 19.665 9.796 -16.413 1.00 83.81 67 ILE A O 1
ATOM 498 N N . LEU A 1 68 ? 20.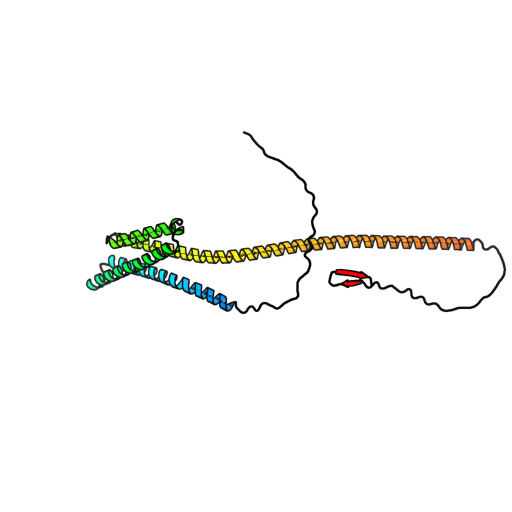606 9.022 -14.528 1.00 86.19 68 LEU A N 1
ATOM 499 C CA . LEU A 1 68 ? 21.702 9.993 -14.520 1.00 86.19 68 LEU A CA 1
ATOM 500 C C . LEU A 1 68 ? 22.556 9.871 -15.792 1.00 86.19 68 LEU A C 1
ATOM 502 O O . LEU A 1 68 ? 22.791 10.875 -16.464 1.00 86.19 68 LEU A O 1
ATOM 506 N N . PHE A 1 69 ? 22.975 8.658 -16.160 1.00 84.75 69 PHE A N 1
ATOM 507 C CA . PHE A 1 69 ? 23.738 8.415 -17.385 1.00 84.75 69 PHE A CA 1
ATOM 508 C C . PHE A 1 69 ? 22.939 8.768 -18.644 1.00 84.75 69 PHE A C 1
ATOM 510 O O . PHE A 1 69 ? 23.499 9.385 -19.547 1.00 84.75 69 PHE A O 1
ATOM 517 N N . SER A 1 70 ? 21.630 8.496 -18.666 1.00 80.81 70 SER A N 1
ATOM 518 C CA . SER A 1 70 ? 20.737 8.900 -19.766 1.00 80.81 70 SER A CA 1
ATOM 519 C C . SER A 1 70 ? 20.646 10.422 -19.922 1.00 80.81 70 SER A C 1
ATOM 521 O O . SER A 1 70 ? 20.632 10.953 -21.033 1.00 80.81 70 SER A O 1
ATOM 523 N N . VAL A 1 71 ? 20.596 11.155 -18.806 1.00 83.94 71 VAL A N 1
ATOM 524 C CA . VAL A 1 71 ? 20.589 12.625 -18.809 1.00 83.94 71 VAL A CA 1
ATOM 525 C C . VAL A 1 71 ? 21.940 13.161 -19.275 1.00 83.94 71 VAL A C 1
ATOM 527 O O . VAL A 1 71 ? 21.976 14.082 -20.088 1.00 83.94 71 VAL A O 1
ATOM 530 N N . VAL A 1 72 ? 23.048 12.570 -18.819 1.00 84.12 72 VAL A N 1
ATOM 531 C CA . VAL A 1 72 ? 24.397 12.927 -19.283 1.00 84.12 72 VAL A CA 1
ATOM 532 C C . VAL A 1 72 ? 24.539 12.675 -20.784 1.00 84.12 72 VAL A C 1
ATOM 534 O O . VAL A 1 72 ? 25.058 13.539 -21.486 1.00 84.12 72 VAL A O 1
ATOM 537 N N . GLU A 1 73 ? 24.032 11.555 -21.300 1.00 80.88 73 GLU A N 1
ATOM 538 C CA . GLU A 1 73 ? 24.007 11.251 -22.735 1.00 80.88 73 GLU A CA 1
ATOM 539 C C . GLU A 1 73 ? 23.203 12.290 -23.524 1.00 80.88 73 GLU A C 1
ATOM 541 O O . GLU A 1 73 ? 23.677 12.807 -24.538 1.00 80.88 73 GLU A O 1
ATOM 546 N N . LEU A 1 74 ? 22.014 12.657 -23.037 1.00 80.50 74 LEU A N 1
ATOM 547 C CA . LEU A 1 74 ? 21.164 13.665 -23.670 1.00 80.50 74 LEU A CA 1
ATOM 548 C C . LEU A 1 74 ? 21.844 15.040 -23.691 1.00 80.50 74 LEU A C 1
ATOM 550 O O . LEU A 1 74 ? 21.841 15.714 -24.721 1.00 80.50 74 LEU A O 1
ATOM 554 N N . ILE A 1 75 ? 22.460 15.438 -22.575 1.00 83.00 75 ILE A N 1
ATOM 555 C CA . ILE A 1 75 ? 23.211 16.692 -22.464 1.00 83.00 75 ILE A CA 1
ATOM 556 C C . ILE A 1 75 ? 24.419 16.668 -23.401 1.00 83.00 75 ILE A C 1
ATOM 558 O O . ILE A 1 75 ? 24.639 17.651 -24.095 1.00 83.00 75 ILE A O 1
ATOM 562 N N . MET A 1 76 ? 25.171 15.566 -23.475 1.00 78.81 76 MET A N 1
ATOM 563 C CA . MET A 1 76 ? 26.332 15.425 -24.368 1.00 78.81 76 MET A CA 1
ATOM 564 C C . MET A 1 76 ? 25.947 15.398 -25.849 1.00 78.81 76 MET A C 1
ATOM 566 O O . MET A 1 76 ? 26.714 15.866 -26.689 1.00 78.81 76 MET A O 1
ATOM 570 N N . THR A 1 77 ? 24.765 14.871 -26.170 1.00 76.88 77 THR A N 1
ATOM 571 C CA . THR A 1 77 ? 24.213 14.864 -27.531 1.00 76.88 77 THR A CA 1
ATOM 572 C C . THR A 1 77 ? 23.726 16.258 -27.935 1.00 76.88 77 THR A C 1
ATOM 574 O O . THR A 1 77 ? 23.883 16.660 -29.085 1.00 76.88 77 THR A O 1
ATOM 577 N N . TYR A 1 78 ? 23.154 17.020 -26.997 1.00 77.19 78 TYR A N 1
ATOM 578 C CA . TYR A 1 78 ? 22.639 18.367 -27.252 1.00 77.19 78 TYR A CA 1
ATOM 579 C C . TYR A 1 78 ? 23.734 19.449 -27.215 1.00 77.19 78 TYR A C 1
ATOM 581 O O . TYR A 1 78 ? 23.775 20.312 -28.088 1.00 77.19 78 TYR A O 1
ATOM 589 N N . ASN A 1 79 ? 24.670 19.383 -26.263 1.00 75.94 79 ASN A N 1
ATOM 590 C CA . ASN A 1 79 ? 25.816 20.294 -26.142 1.00 75.94 79 ASN A CA 1
ATOM 591 C C . ASN A 1 79 ? 26.978 19.882 -27.058 1.00 75.94 79 ASN A C 1
ATOM 593 O O . ASN A 1 79 ? 28.110 19.698 -26.613 1.00 75.94 79 ASN A O 1
ATOM 597 N N . THR A 1 80 ? 26.717 19.796 -28.363 1.00 63.00 80 THR A N 1
ATOM 598 C CA . THR A 1 80 ? 27.764 19.545 -29.375 1.00 63.00 80 THR A CA 1
ATOM 599 C C . THR A 1 80 ? 28.841 20.656 -29.399 1.00 63.00 80 THR A C 1
ATOM 601 O O . THR A 1 80 ? 29.944 20.442 -29.887 1.00 63.00 80 THR A O 1
ATOM 604 N N . GLU A 1 81 ? 28.560 21.825 -28.812 1.00 65.06 81 GLU A N 1
ATOM 605 C CA . GLU A 1 81 ? 29.372 23.049 -28.898 1.00 65.06 81 GLU A CA 1
ATOM 606 C C . GLU A 1 81 ? 30.356 23.288 -27.723 1.00 65.06 81 GLU A C 1
ATOM 608 O O . GLU A 1 81 ? 30.875 24.394 -27.591 1.00 65.06 81 GLU A O 1
ATOM 613 N N . SER A 1 82 ? 30.631 22.339 -26.809 1.00 60.22 82 SER A N 1
ATOM 614 C CA . SER A 1 82 ? 31.386 22.676 -25.573 1.00 60.22 82 SER A CA 1
ATOM 615 C C . SER A 1 82 ? 32.534 21.741 -25.140 1.00 60.22 82 SER A C 1
ATOM 617 O O . SER A 1 82 ? 32.340 20.611 -24.703 1.00 60.22 82 SER A O 1
ATOM 619 N N . PHE A 1 83 ? 33.730 22.349 -25.111 1.00 57.12 83 PHE A N 1
ATOM 620 C CA . PHE A 1 83 ? 34.876 22.188 -24.190 1.00 57.12 83 PHE A CA 1
ATOM 621 C C . PHE A 1 83 ? 35.748 20.916 -24.212 1.00 57.12 83 PHE A C 1
ATOM 623 O O . PHE A 1 83 ? 36.937 21.024 -23.910 1.00 57.12 83 PHE A O 1
ATOM 630 N N . LEU A 1 84 ? 35.240 19.733 -24.568 1.00 67.06 84 LEU A N 1
ATOM 631 C CA . LEU A 1 84 ? 36.040 18.495 -24.536 1.00 67.06 84 LEU A CA 1
ATOM 632 C C . LEU A 1 84 ? 36.587 18.098 -25.921 1.00 67.06 84 LEU A C 1
ATOM 634 O O . LEU A 1 84 ? 35.909 18.295 -26.929 1.00 67.06 84 LEU A O 1
ATOM 638 N N . PRO A 1 85 ? 37.803 17.519 -26.005 1.00 73.44 85 PRO A N 1
ATOM 639 C CA . PRO A 1 85 ? 38.341 17.026 -27.268 1.00 73.44 85 PRO A CA 1
ATOM 640 C C . PRO A 1 85 ? 37.436 15.937 -27.867 1.00 73.44 85 PRO A C 1
ATOM 642 O O . PRO A 1 85 ? 36.955 15.050 -27.166 1.00 73.44 85 PRO A O 1
ATOM 645 N N . LEU A 1 86 ? 37.242 15.968 -29.190 1.00 71.50 86 LEU A N 1
ATOM 646 C CA . LEU A 1 86 ? 36.334 15.072 -29.928 1.00 71.50 86 LEU A CA 1
ATOM 647 C C . LEU A 1 86 ? 36.579 13.570 -29.638 1.00 71.50 86 LEU A C 1
ATOM 649 O O . LEU A 1 86 ? 35.660 12.756 -29.700 1.00 71.50 86 LEU A O 1
ATOM 653 N N . SER A 1 87 ? 37.814 13.197 -29.278 1.00 75.25 87 SER A N 1
ATOM 654 C CA . SER A 1 87 ? 38.197 11.829 -28.907 1.00 75.25 87 SER A CA 1
ATOM 655 C C . SER A 1 87 ? 37.634 11.372 -27.556 1.00 75.25 87 SER A C 1
ATOM 657 O O . SER A 1 87 ? 37.257 10.203 -27.414 1.00 75.25 87 SER A O 1
ATOM 659 N N . THR A 1 88 ? 37.550 12.262 -26.561 1.00 78.44 88 THR A N 1
ATOM 660 C CA . THR A 1 88 ? 36.993 11.924 -25.244 1.00 78.44 88 THR A CA 1
ATOM 661 C C . THR A 1 88 ? 35.475 11.880 -25.294 1.00 78.44 88 THR A C 1
ATOM 663 O O . THR A 1 88 ? 34.895 10.987 -24.687 1.00 78.44 88 THR A O 1
ATOM 666 N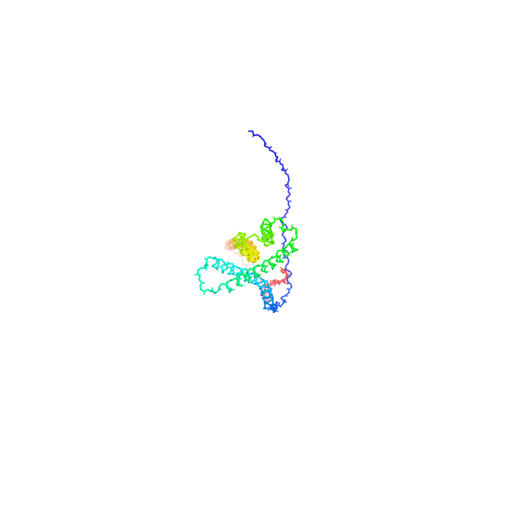 N . HIS A 1 89 ? 34.839 12.748 -26.087 1.00 79.56 89 HIS A N 1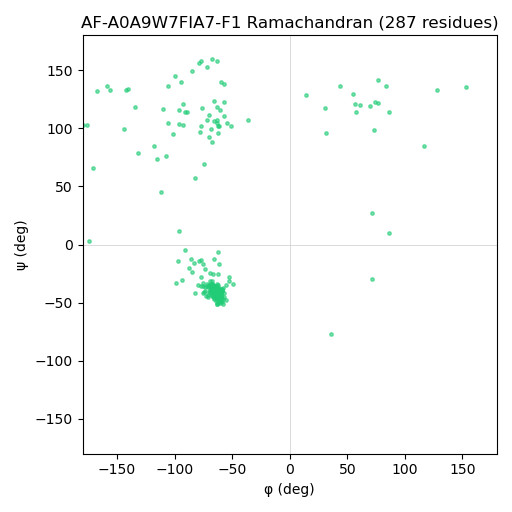
ATOM 667 C CA . HIS A 1 89 ? 33.388 12.732 -26.314 1.00 79.56 89 HIS A CA 1
ATOM 668 C C . HIS A 1 89 ? 32.915 11.384 -26.879 1.00 79.56 89 HIS A C 1
ATOM 670 O O . HIS A 1 89 ? 32.073 10.725 -26.273 1.00 79.56 89 HIS A O 1
ATOM 676 N N . MET A 1 90 ? 33.554 10.894 -27.948 1.00 79.19 90 MET A N 1
ATOM 677 C CA . MET A 1 90 ? 33.212 9.603 -28.567 1.00 79.19 90 MET A CA 1
ATOM 678 C C . MET A 1 90 ? 33.463 8.400 -27.647 1.00 79.19 90 MET A C 1
ATOM 680 O O . MET A 1 90 ? 32.696 7.436 -27.650 1.00 79.19 90 MET A O 1
ATOM 684 N N . SER A 1 91 ? 34.527 8.450 -26.841 1.00 83.62 91 SER A N 1
ATOM 685 C CA . SER A 1 91 ? 34.844 7.383 -25.883 1.00 83.62 91 SER A CA 1
ATOM 686 C C . SER A 1 91 ? 33.832 7.332 -24.736 1.00 83.62 91 SER A C 1
ATOM 688 O O . SER A 1 91 ? 33.433 6.251 -24.306 1.00 83.62 91 SER A O 1
ATOM 690 N N . LEU A 1 92 ? 33.389 8.499 -24.265 1.00 82.38 92 LEU A N 1
ATOM 691 C CA . LEU A 1 92 ? 32.455 8.639 -23.153 1.00 82.38 92 LEU A CA 1
ATOM 692 C C . LEU A 1 92 ? 31.031 8.249 -23.575 1.00 82.38 92 LEU A C 1
ATOM 694 O O . LEU A 1 92 ? 30.378 7.502 -22.854 1.00 82.38 92 LEU A O 1
ATOM 698 N N . LEU A 1 93 ? 30.598 8.626 -24.783 1.00 81.69 93 LEU A N 1
ATOM 699 C CA . LEU A 1 93 ? 29.357 8.126 -25.391 1.00 81.69 93 LEU A CA 1
ATOM 700 C C . LEU A 1 93 ? 29.357 6.600 -25.517 1.00 81.69 93 LEU A C 1
ATOM 702 O O . LEU A 1 93 ? 28.405 5.950 -25.097 1.00 81.69 93 LEU A O 1
ATOM 706 N N . ARG A 1 94 ? 30.451 6.007 -26.010 1.00 83.88 94 ARG A N 1
ATOM 707 C CA . ARG A 1 94 ? 30.571 4.545 -26.112 1.00 83.88 94 ARG A CA 1
ATOM 708 C C . ARG A 1 94 ? 30.529 3.859 -24.744 1.00 83.88 94 ARG A C 1
ATOM 710 O O . ARG A 1 94 ? 29.930 2.792 -24.620 1.00 83.88 94 ARG A O 1
ATOM 717 N N . ALA A 1 95 ? 31.148 4.456 -23.726 1.00 85.56 95 ALA A N 1
ATOM 718 C CA . ALA A 1 95 ? 31.110 3.940 -22.360 1.00 85.56 95 ALA A CA 1
ATOM 719 C C . ALA A 1 95 ? 29.698 4.019 -21.757 1.00 85.56 95 ALA A C 1
ATOM 721 O O . ALA A 1 95 ? 29.235 3.037 -21.183 1.00 85.56 95 ALA A O 1
ATOM 722 N N . ILE A 1 96 ? 28.995 5.142 -21.938 1.00 83.81 96 ILE A N 1
ATOM 723 C CA . ILE A 1 96 ? 27.609 5.315 -21.475 1.00 83.81 96 ILE A CA 1
ATOM 724 C C . ILE A 1 96 ? 26.664 4.341 -22.186 1.00 83.81 96 ILE A C 1
ATOM 726 O O . ILE A 1 96 ? 25.826 3.718 -21.535 1.00 83.81 96 ILE A O 1
ATOM 730 N N . GLN A 1 97 ? 26.834 4.151 -23.495 1.00 81.12 97 GLN A N 1
ATOM 731 C CA . GLN A 1 97 ? 26.041 3.196 -24.264 1.00 81.12 97 GLN A CA 1
ATOM 732 C C . GLN A 1 97 ? 26.294 1.753 -23.795 1.00 81.12 97 GLN A C 1
ATOM 734 O O . GLN A 1 97 ? 25.355 0.989 -23.597 1.00 81.12 97 GLN A O 1
ATOM 739 N N . SER A 1 98 ? 27.553 1.400 -23.509 1.00 85.69 98 SER A N 1
ATOM 740 C CA . SER A 1 98 ? 27.902 0.081 -22.954 1.00 85.69 98 SER A CA 1
ATOM 741 C C . SER A 1 98 ? 27.320 -0.128 -21.551 1.00 85.69 98 SER A C 1
ATOM 743 O O . SER A 1 98 ? 26.849 -1.216 -21.230 1.00 85.69 98 SER A O 1
ATOM 745 N N . PHE A 1 99 ? 27.327 0.916 -20.717 1.00 84.25 99 PHE A N 1
ATOM 746 C CA . PHE A 1 99 ? 26.741 0.879 -19.378 1.00 84.25 99 PHE A CA 1
ATOM 747 C C . PHE A 1 99 ? 25.215 0.730 -19.429 1.00 84.25 99 PHE A C 1
ATOM 749 O O . PHE A 1 99 ? 24.658 -0.070 -18.686 1.00 84.25 99 PHE A O 1
ATOM 756 N N . THR A 1 100 ? 24.556 1.430 -20.353 1.00 79.81 100 THR A N 1
ATOM 757 C CA . THR A 1 100 ? 23.112 1.317 -20.603 1.00 79.81 100 THR A CA 1
ATOM 758 C C . THR A 1 100 ? 22.712 -0.091 -21.055 1.00 79.81 100 THR A C 1
ATOM 760 O O . THR A 1 100 ? 21.740 -0.652 -20.555 1.00 79.81 100 THR A O 1
ATOM 763 N N . GLY A 1 101 ? 23.463 -0.703 -21.976 1.00 81.81 101 GLY A N 1
ATOM 764 C CA . GLY A 1 101 ? 23.201 -2.089 -22.381 1.00 81.81 101 GLY A CA 1
ATOM 765 C C . GLY A 1 101 ? 23.388 -3.078 -21.222 1.00 81.81 101 GLY A C 1
ATOM 766 O O . GLY A 1 101 ? 22.656 -4.060 -21.092 1.00 81.81 101 GLY A O 1
ATOM 767 N N . PHE A 1 102 ? 24.336 -2.797 -20.328 1.00 85.62 102 PHE A N 1
ATOM 768 C CA . PHE A 1 102 ? 24.593 -3.612 -19.144 1.00 85.62 102 PHE A CA 1
ATOM 769 C C . PHE A 1 102 ? 23.486 -3.506 -18.084 1.00 85.62 102 PHE A C 1
ATOM 771 O O . PHE A 1 102 ? 23.045 -4.532 -17.560 1.00 85.62 102 PHE A O 1
ATOM 778 N N . THR A 1 103 ? 22.985 -2.303 -17.789 1.00 83.88 103 THR A N 1
ATOM 779 C CA . THR A 1 103 ? 21.840 -2.126 -16.878 1.00 83.88 103 THR A CA 1
ATOM 780 C C . THR A 1 103 ? 20.582 -2.781 -17.449 1.00 83.88 103 THR A C 1
ATOM 782 O O . THR A 1 103 ? 19.867 -3.469 -16.720 1.00 83.88 103 THR A O 1
ATOM 785 N N . LEU A 1 104 ? 20.368 -2.695 -18.766 1.00 81.44 104 LEU A N 1
ATOM 786 C CA . LEU A 1 104 ? 19.288 -3.394 -19.469 1.00 81.44 104 LEU A CA 1
ATOM 787 C C . LEU A 1 104 ? 19.347 -4.924 -19.288 1.00 81.44 104 LEU A C 1
ATOM 789 O O . LEU A 1 104 ? 18.309 -5.565 -19.118 1.00 81.44 104 LEU A O 1
ATOM 793 N N . PHE A 1 105 ? 20.541 -5.519 -19.255 1.00 84.88 105 PHE A N 1
ATOM 794 C CA . PHE A 1 105 ? 20.696 -6.951 -18.985 1.00 84.88 105 PHE A CA 1
ATOM 795 C C . PHE A 1 105 ? 20.311 -7.331 -17.547 1.00 84.88 105 PHE A C 1
ATOM 797 O O . PHE A 1 105 ? 19.583 -8.305 -17.342 1.00 84.88 105 PHE A O 1
ATOM 804 N N . PHE A 1 106 ? 20.731 -6.553 -16.544 1.00 82.69 106 PHE A N 1
ATOM 805 C CA . PHE A 1 106 ? 20.282 -6.764 -15.160 1.00 82.69 106 PHE A CA 1
ATOM 806 C C . PHE A 1 106 ? 18.768 -6.661 -15.027 1.00 82.69 106 PHE A C 1
ATOM 808 O O . PHE A 1 106 ? 18.131 -7.459 -14.341 1.00 82.69 106 PHE A O 1
ATOM 815 N N . PHE A 1 107 ? 18.185 -5.711 -15.741 1.00 77.75 107 PHE A N 1
ATOM 816 C CA . PHE A 1 107 ? 16.753 -5.511 -15.792 1.00 77.75 107 PHE A CA 1
ATOM 817 C C . PHE A 1 107 ? 15.997 -6.656 -16.465 1.00 77.75 107 PHE A C 1
ATOM 819 O O . PHE A 1 107 ? 14.890 -6.978 -16.033 1.00 77.75 107 PHE A O 1
ATOM 826 N N . LEU A 1 108 ? 16.580 -7.285 -17.485 1.00 83.31 108 LEU A N 1
ATOM 827 C CA . LEU A 1 108 ? 16.046 -8.508 -18.079 1.00 83.31 108 LEU A CA 1
ATOM 828 C C . LEU A 1 108 ? 16.082 -9.664 -17.069 1.00 83.31 108 LEU A C 1
ATOM 830 O O . LEU A 1 108 ? 15.092 -10.377 -16.923 1.00 83.31 108 LEU A O 1
ATOM 834 N N . LEU A 1 109 ? 17.190 -9.827 -16.339 1.00 84.50 109 LEU A N 1
ATOM 835 C CA . LEU A 1 109 ? 17.298 -10.845 -15.289 1.00 84.50 109 LEU A CA 1
ATOM 836 C C . LEU A 1 109 ? 16.278 -10.636 -14.165 1.00 84.50 109 LEU A C 1
ATOM 838 O O . LEU A 1 109 ? 15.691 -11.607 -13.686 1.00 84.50 109 LEU A O 1
ATOM 842 N N . GLU A 1 110 ? 16.026 -9.388 -13.777 1.00 83.31 110 GLU A N 1
ATOM 843 C CA . GLU A 1 110 ? 15.001 -9.040 -12.792 1.00 83.31 110 GLU A CA 1
ATOM 844 C C . GLU A 1 110 ? 13.604 -9.482 -13.260 1.00 83.31 110 GLU A C 1
ATOM 846 O O . GLU A 1 110 ? 12.913 -10.209 -12.545 1.00 83.31 110 GLU A O 1
ATOM 851 N N . ILE A 1 111 ? 13.212 -9.137 -14.492 1.00 78.38 111 ILE A N 1
ATOM 852 C CA . ILE A 1 111 ? 11.912 -9.537 -15.056 1.00 78.38 111 ILE A CA 1
ATOM 853 C C . ILE A 1 111 ? 11.817 -11.054 -15.225 1.00 78.38 111 ILE A C 1
ATOM 855 O O . ILE A 1 111 ? 10.779 -11.636 -14.917 1.00 78.38 111 ILE A O 1
ATOM 859 N N . CYS A 1 112 ? 12.893 -11.722 -15.643 1.00 84.25 112 CYS A N 1
ATOM 860 C CA . CYS A 1 112 ? 12.945 -13.183 -15.695 1.00 84.25 112 CYS A CA 1
ATOM 861 C C . CYS A 1 112 ? 12.722 -13.805 -14.311 1.00 84.25 112 CYS A C 1
ATOM 863 O O . CYS A 1 112 ? 11.967 -14.768 -14.185 1.00 84.25 112 CYS A O 1
ATOM 865 N N . THR A 1 113 ? 13.328 -13.238 -13.268 1.00 80.75 113 THR A N 1
ATOM 866 C CA . THR A 1 113 ? 13.151 -13.703 -11.886 1.00 80.75 113 THR A CA 1
ATOM 867 C C . THR A 1 113 ? 11.707 -13.510 -11.425 1.00 80.75 113 THR A C 1
ATOM 869 O O . THR A 1 113 ? 11.112 -14.431 -10.861 1.00 80.75 113 THR A O 1
ATOM 872 N N . LEU A 1 114 ? 11.098 -12.362 -11.732 1.00 77.25 114 LEU A N 1
ATOM 873 C CA . LEU A 1 114 ? 9.686 -12.093 -11.443 1.00 77.25 114 LEU A CA 1
ATOM 874 C C . LEU A 1 114 ? 8.760 -13.057 -12.201 1.00 77.25 114 LEU A C 1
ATOM 876 O O . LEU A 1 114 ? 7.848 -13.635 -11.611 1.00 77.25 114 LEU A O 1
ATOM 880 N N . MET A 1 115 ? 9.033 -13.309 -13.480 1.00 81.25 115 MET A N 1
ATOM 881 C CA . MET A 1 115 ? 8.274 -14.253 -14.301 1.00 81.25 115 MET A CA 1
ATOM 882 C C . MET A 1 115 ? 8.358 -15.684 -13.746 1.00 81.25 115 MET A C 1
ATOM 884 O O . MET A 1 115 ? 7.347 -16.385 -13.679 1.00 81.25 115 MET A O 1
ATOM 888 N N . VAL A 1 116 ? 9.541 -16.115 -13.293 1.00 83.88 116 VAL A N 1
ATOM 889 C CA . VAL A 1 116 ? 9.744 -17.436 -12.672 1.00 83.88 116 VAL A CA 1
ATOM 890 C C . VAL A 1 116 ? 9.074 -17.531 -11.303 1.00 83.88 116 VAL A C 1
ATOM 892 O O . VAL A 1 116 ? 8.556 -18.592 -10.962 1.00 83.88 116 VAL A O 1
ATOM 895 N N . THR A 1 117 ? 9.050 -16.442 -10.536 1.00 82.88 117 THR A N 1
ATOM 896 C CA . THR A 1 117 ? 8.455 -16.423 -9.193 1.00 82.88 117 THR A CA 1
ATOM 897 C C . THR A 1 117 ? 6.927 -16.473 -9.255 1.00 82.88 117 THR A C 1
ATOM 899 O O . THR A 1 117 ? 6.312 -17.257 -8.538 1.00 82.88 117 THR A O 1
ATOM 902 N N . PHE A 1 118 ? 6.301 -15.699 -10.148 1.00 76.50 118 PHE A N 1
ATOM 903 C CA . PHE A 1 118 ? 4.839 -15.555 -10.195 1.00 76.50 118 PHE A CA 1
ATOM 904 C C . PHE A 1 118 ? 4.131 -16.460 -11.219 1.00 76.50 118 PHE A C 1
ATOM 906 O O . PHE A 1 118 ? 2.912 -16.604 -11.137 1.00 76.50 118 PHE A O 1
ATOM 913 N N . ARG A 1 119 ? 4.870 -17.078 -12.159 1.00 76.62 119 ARG A N 1
ATOM 914 C CA . ARG A 1 119 ? 4.449 -18.036 -13.215 1.00 76.62 119 ARG A CA 1
ATOM 915 C C . ARG A 1 119 ? 3.069 -17.790 -13.845 1.00 76.62 119 ARG A C 1
ATOM 917 O O . ARG A 1 119 ? 2.999 -17.357 -14.988 1.00 76.62 119 ARG A O 1
ATOM 924 N N . GLY A 1 120 ? 1.988 -18.148 -13.144 1.00 63.09 120 GLY A N 1
ATOM 925 C CA . GLY A 1 120 ? 0.602 -18.100 -13.626 1.00 63.09 120 GLY A CA 1
ATOM 926 C C . GLY A 1 120 ? -0.204 -16.873 -13.184 1.00 63.09 120 GLY A C 1
ATOM 927 O O . GLY A 1 120 ? -1.013 -16.375 -13.962 1.00 63.09 120 GLY A O 1
ATOM 928 N N . GLU A 1 121 ? 0.036 -16.329 -11.988 1.00 70.06 121 GLU A N 1
ATOM 929 C CA . GLU A 1 121 ? -0.692 -15.139 -11.499 1.00 70.06 121 GLU A CA 1
ATOM 930 C C . GLU A 1 121 ? -0.194 -13.834 -12.135 1.00 70.06 121 GLU A C 1
ATOM 932 O O . GLU A 1 121 ? -0.864 -12.796 -12.098 1.00 70.06 121 GLU A O 1
ATOM 937 N N . PHE A 1 122 ? 0.966 -13.914 -12.788 1.00 64.31 122 PHE A N 1
ATOM 938 C CA . PHE A 1 122 ? 1.599 -12.822 -13.511 1.00 64.31 122 PHE A CA 1
ATOM 939 C C . PHE A 1 122 ? 0.724 -12.271 -14.648 1.00 64.31 122 PHE A C 1
ATOM 941 O O . PHE A 1 122 ? 0.629 -11.059 -14.828 1.00 64.31 122 PHE A O 1
ATOM 948 N N . PHE A 1 123 ? 0.027 -13.146 -15.381 1.00 68.81 123 PHE A N 1
ATOM 949 C CA . PHE A 1 123 ? -0.793 -12.753 -16.535 1.00 68.81 123 PHE A CA 1
ATOM 950 C C . PHE A 1 123 ? -2.158 -12.167 -16.158 1.00 68.81 123 PHE A C 1
ATOM 952 O O . PHE A 1 123 ? -2.812 -11.553 -16.997 1.00 68.81 123 PHE A O 1
ATOM 959 N N . VAL A 1 124 ? -2.589 -12.326 -14.904 1.00 74.44 124 VAL A N 1
ATOM 960 C CA . VAL A 1 124 ? -3.866 -11.775 -14.416 1.00 74.44 124 VAL A CA 1
ATOM 961 C C . VAL A 1 124 ? -3.745 -10.271 -14.151 1.00 74.44 124 VAL A C 1
ATOM 963 O O . VAL A 1 124 ? -4.706 -9.512 -14.275 1.00 74.44 124 VAL A O 1
ATOM 966 N N . HIS A 1 125 ? -2.538 -9.817 -13.831 1.00 77.75 125 HIS A N 1
ATOM 967 C CA . HIS A 1 125 ? -2.250 -8.438 -13.482 1.00 77.75 125 HIS A CA 1
ATOM 968 C C . HIS A 1 125 ? -1.738 -7.674 -14.703 1.00 77.75 125 HIS A C 1
ATOM 970 O O . HIS A 1 125 ? -0.566 -7.751 -15.073 1.00 77.75 125 HIS A O 1
ATOM 976 N N . VAL A 1 126 ? -2.615 -6.854 -15.282 1.00 78.75 126 VAL A N 1
ATOM 977 C CA . VAL A 1 126 ? -2.331 -6.011 -16.459 1.00 78.75 126 VAL A CA 1
ATOM 978 C C . VAL A 1 126 ? -1.034 -5.199 -16.309 1.00 78.75 126 VAL A C 1
ATOM 980 O O . VAL A 1 126 ? -0.302 -5.019 -17.279 1.00 78.75 126 VAL A O 1
ATOM 983 N N . GLY A 1 127 ? -0.707 -4.757 -15.090 1.00 76.75 127 GLY A N 1
ATOM 984 C CA . GLY A 1 127 ? 0.514 -3.996 -14.816 1.00 76.75 127 GLY A CA 1
ATOM 985 C C . GLY A 1 127 ? 1.817 -4.772 -15.045 1.00 76.75 127 GLY A C 1
ATOM 986 O O . GLY A 1 127 ? 2.788 -4.183 -15.507 1.00 76.75 127 GLY A O 1
ATOM 987 N N . TYR A 1 128 ? 1.850 -6.077 -14.759 1.00 78.00 128 TYR A N 1
ATOM 988 C CA . TYR A 1 128 ? 3.043 -6.907 -14.972 1.00 78.00 128 TYR A CA 1
ATOM 989 C C . TYR A 1 128 ? 3.204 -7.319 -16.440 1.00 78.00 128 TYR A C 1
ATOM 991 O O . TYR A 1 128 ? 4.319 -7.358 -16.967 1.00 78.00 128 TYR A O 1
ATOM 999 N N . LEU A 1 129 ? 2.083 -7.559 -17.125 1.00 82.06 129 LEU A N 1
ATOM 1000 C CA . LEU A 1 129 ? 2.078 -7.847 -18.556 1.00 82.06 129 LEU A CA 1
ATOM 1001 C C . LEU A 1 129 ? 2.630 -6.664 -19.362 1.00 82.06 129 LEU A C 1
ATOM 1003 O O . LEU A 1 129 ? 3.512 -6.845 -20.199 1.00 82.06 129 LEU A O 1
ATOM 1007 N N . LEU A 1 130 ? 2.147 -5.454 -19.071 1.00 83.00 130 LEU A N 1
ATOM 1008 C CA . LEU A 1 130 ? 2.573 -4.234 -19.750 1.00 83.00 130 LEU A CA 1
ATOM 1009 C C . LEU A 1 130 ? 4.079 -3.990 -19.552 1.00 83.00 130 LEU A C 1
ATOM 1011 O O . LEU A 1 130 ? 4.792 -3.726 -20.518 1.00 83.00 130 LEU A O 1
ATOM 1015 N N . ASP A 1 131 ? 4.583 -4.169 -18.334 1.00 82.31 131 ASP A N 1
ATOM 1016 C CA . ASP A 1 131 ? 6.011 -4.037 -18.028 1.00 82.31 131 ASP A CA 1
ATOM 1017 C C . ASP A 1 131 ? 6.879 -5.045 -18.804 1.00 82.31 131 ASP A C 1
ATOM 1019 O O . ASP A 1 131 ? 7.861 -4.667 -19.438 1.00 82.31 131 ASP A O 1
ATOM 1023 N N . THR A 1 132 ? 6.450 -6.310 -18.879 1.00 81.88 132 THR A N 1
ATOM 1024 C CA . THR A 1 132 ? 7.144 -7.341 -19.677 1.00 81.88 132 THR A CA 1
ATOM 1025 C C . THR A 1 132 ? 7.184 -6.981 -21.152 1.00 81.88 132 THR A C 1
ATOM 1027 O O . THR A 1 132 ? 8.223 -7.118 -21.793 1.00 81.88 132 THR A O 1
ATOM 1030 N N . THR A 1 133 ? 6.068 -6.495 -21.703 1.00 84.25 133 THR A N 1
ATOM 1031 C CA . THR A 1 133 ? 6.020 -6.079 -23.110 1.00 84.25 133 THR A CA 1
ATOM 1032 C C . THR A 1 133 ? 6.909 -4.871 -23.380 1.00 84.25 133 THR A C 1
ATOM 1034 O O . THR A 1 133 ? 7.590 -4.840 -24.404 1.00 84.25 133 THR A O 1
ATOM 1037 N N . ILE A 1 134 ? 6.972 -3.914 -22.449 1.00 83.44 134 ILE A N 1
ATOM 1038 C CA . ILE A 1 134 ? 7.868 -2.760 -22.542 1.00 83.44 134 ILE A CA 1
ATOM 1039 C C . ILE A 1 134 ? 9.325 -3.217 -22.528 1.00 83.44 134 ILE A C 1
ATOM 1041 O O . ILE A 1 134 ? 10.076 -2.858 -23.428 1.00 83.44 134 ILE A O 1
ATOM 1045 N N . VAL A 1 135 ? 9.724 -4.037 -21.552 1.00 81.25 135 VAL A N 1
ATOM 1046 C CA . VAL A 1 135 ? 11.113 -4.498 -21.422 1.00 81.25 135 VAL A CA 1
ATOM 1047 C C . VAL A 1 135 ? 11.522 -5.363 -22.615 1.00 81.25 135 VAL A C 1
ATOM 1049 O O . VAL A 1 135 ? 12.614 -5.178 -23.147 1.00 81.25 135 VAL A O 1
ATOM 1052 N N . ALA A 1 136 ? 10.641 -6.244 -23.095 1.00 84.25 136 ALA A N 1
ATOM 1053 C CA . ALA A 1 136 ? 10.884 -7.028 -24.303 1.00 84.25 136 ALA A CA 1
ATOM 1054 C C . ALA A 1 136 ? 11.071 -6.134 -25.539 1.00 84.25 136 ALA A C 1
ATOM 1056 O O . ALA A 1 136 ? 11.984 -6.365 -26.328 1.00 84.25 136 ALA A O 1
ATOM 1057 N N . THR A 1 137 ? 10.256 -5.082 -25.674 1.00 83.50 137 THR A N 1
ATOM 1058 C CA . THR A 1 137 ? 10.397 -4.101 -26.759 1.00 83.50 137 THR A CA 1
ATOM 1059 C C . THR A 1 137 ? 11.718 -3.340 -26.641 1.00 83.50 137 THR A C 1
ATOM 1061 O O . THR A 1 137 ? 12.412 -3.189 -27.637 1.00 83.50 137 THR A O 1
ATOM 1064 N N . CYS A 1 138 ? 12.132 -2.940 -25.433 1.00 79.12 138 CYS A N 1
ATOM 1065 C CA . CYS A 1 138 ? 13.425 -2.283 -25.214 1.00 79.12 138 CYS A CA 1
ATOM 1066 C C . CYS A 1 138 ? 14.606 -3.162 -25.641 1.00 79.12 138 CYS A C 1
ATOM 1068 O O . CYS A 1 138 ? 15.515 -2.684 -26.311 1.00 79.12 138 CYS A O 1
ATOM 1070 N N . VAL A 1 139 ? 14.589 -4.444 -25.268 1.00 81.25 139 VAL A N 1
ATOM 1071 C CA . VAL A 1 139 ? 15.636 -5.404 -25.649 1.00 81.25 139 VAL A CA 1
ATOM 1072 C C . VAL A 1 139 ? 15.659 -5.600 -27.161 1.00 81.25 139 VAL A C 1
ATOM 1074 O O . VAL A 1 139 ? 16.731 -5.641 -27.758 1.00 81.25 139 VAL A O 1
ATOM 1077 N N . PHE A 1 140 ? 14.486 -5.680 -27.788 1.00 84.62 140 PHE A N 1
ATOM 1078 C CA . PHE A 1 140 ? 14.372 -5.801 -29.235 1.00 84.62 140 PHE A CA 1
ATOM 1079 C C . PHE A 1 140 ? 14.935 -4.565 -29.958 1.00 84.62 140 PHE A C 1
ATOM 1081 O O . PHE A 1 140 ? 15.748 -4.708 -30.869 1.00 84.62 140 PHE A O 1
ATOM 1088 N N . CYS A 1 141 ? 14.596 -3.355 -29.497 1.00 80.94 141 CYS A N 1
ATOM 1089 C CA . CYS A 1 141 ? 15.127 -2.108 -30.055 1.00 80.94 141 CYS A CA 1
ATOM 1090 C C . CYS A 1 141 ? 16.651 -1.977 -29.883 1.00 80.94 141 CYS A C 1
ATOM 1092 O O . CYS A 1 141 ? 17.317 -1.445 -30.773 1.00 80.94 141 CYS A O 1
ATOM 1094 N N . GLU A 1 142 ? 17.208 -2.465 -28.769 1.00 78.69 142 GLU A N 1
ATOM 1095 C CA . GLU A 1 142 ? 18.658 -2.463 -28.526 1.00 78.69 142 GLU A CA 1
ATOM 1096 C C . GLU A 1 142 ? 19.398 -3.411 -29.486 1.00 78.69 142 GLU A C 1
ATOM 1098 O O . GLU A 1 142 ? 20.446 -3.052 -30.021 1.00 78.69 142 GLU A O 1
ATOM 1103 N N . ILE A 1 143 ? 18.838 -4.598 -29.757 1.00 82.19 143 ILE A N 1
ATOM 1104 C CA . ILE A 1 143 ? 19.424 -5.580 -30.687 1.00 82.19 143 ILE A CA 1
ATOM 1105 C C . ILE A 1 143 ? 19.410 -5.058 -32.128 1.00 82.19 143 ILE A C 1
ATOM 1107 O O . ILE A 1 143 ? 20.394 -5.224 -32.852 1.00 82.19 143 I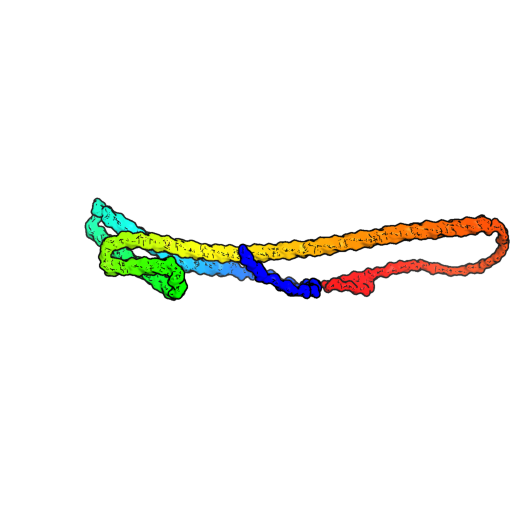LE A O 1
ATOM 1111 N N . ASP A 1 144 ? 18.319 -4.411 -32.539 1.00 80.94 144 ASP A N 1
ATOM 1112 C CA . ASP A 1 144 ? 18.163 -3.910 -33.906 1.00 80.94 144 ASP A CA 1
ATOM 1113 C C . ASP A 1 144 ? 18.982 -2.632 -34.179 1.00 80.94 144 ASP A C 1
ATOM 1115 O O . ASP A 1 144 ? 19.241 -2.298 -35.338 1.00 80.94 144 ASP A O 1
ATOM 1119 N N . GLY A 1 145 ? 19.444 -1.920 -33.143 1.00 70.19 145 GLY A N 1
ATOM 1120 C CA . GLY A 1 145 ? 20.391 -0.805 -33.276 1.00 70.19 145 GLY A CA 1
ATOM 1121 C C . GLY A 1 145 ? 19.808 0.469 -33.907 1.00 70.19 145 GLY A C 1
ATOM 1122 O O . GLY A 1 145 ? 20.530 1.255 -34.531 1.00 70.19 145 GLY A O 1
ATOM 1123 N N . TRP A 1 146 ? 18.499 0.702 -33.785 1.00 68.88 146 TRP A N 1
ATOM 1124 C CA . TRP A 1 146 ? 17.831 1.849 -34.410 1.00 68.88 146 TRP A CA 1
ATOM 1125 C C . TRP A 1 146 ? 18.104 3.145 -33.625 1.00 68.88 146 TRP A C 1
ATOM 1127 O O . TRP A 1 146 ? 17.461 3.447 -32.626 1.00 68.88 146 TRP A O 1
ATOM 1137 N N . GLY A 1 147 ? 19.022 3.987 -34.111 1.00 60.03 147 GLY A N 1
ATOM 1138 C CA . GLY A 1 147 ? 19.484 5.199 -33.404 1.00 60.03 147 GLY A CA 1
ATOM 1139 C C . GLY A 1 147 ? 18.441 6.298 -33.107 1.00 60.03 147 GLY A C 1
ATOM 1140 O O . GLY A 1 147 ? 18.756 7.266 -32.419 1.00 60.03 147 GLY A O 1
ATOM 1141 N N . LYS A 1 148 ? 17.195 6.191 -33.594 1.00 61.03 148 LYS A N 1
ATOM 1142 C CA . LYS A 1 148 ? 16.086 7.087 -33.189 1.00 61.03 148 LYS A CA 1
ATOM 1143 C C . LYS A 1 148 ? 15.384 6.624 -31.905 1.00 61.03 148 LYS A C 1
ATOM 1145 O O . LYS A 1 148 ? 14.818 7.459 -31.200 1.00 61.03 148 LYS A O 1
ATOM 1150 N N . GLU A 1 149 ? 15.461 5.335 -31.589 1.00 60.94 149 GLU A N 1
ATOM 1151 C CA . GLU A 1 149 ? 14.764 4.686 -30.471 1.00 60.94 149 GLU A CA 1
ATOM 1152 C C . GLU A 1 149 ? 15.384 5.030 -29.106 1.00 60.94 149 GLU A C 1
ATOM 1154 O O . GLU A 1 149 ? 14.688 4.989 -28.094 1.00 60.94 149 GLU A O 1
ATOM 1159 N N . ILE A 1 150 ? 16.650 5.476 -29.068 1.00 63.16 150 ILE A N 1
ATOM 1160 C CA . ILE A 1 150 ? 17.352 5.887 -27.832 1.00 63.16 150 ILE A CA 1
ATOM 1161 C C . ILE A 1 150 ? 16.535 6.927 -27.039 1.00 63.16 150 ILE A C 1
ATOM 1163 O O . ILE A 1 150 ? 16.525 6.927 -25.811 1.00 63.16 150 ILE A O 1
ATOM 1167 N N . ARG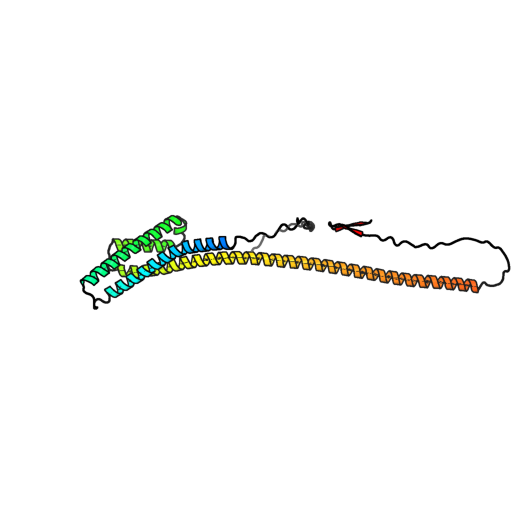 A 1 151 ? 15.758 7.780 -27.725 1.00 66.06 151 ARG A N 1
ATOM 1168 C CA . ARG A 1 151 ? 14.880 8.765 -27.064 1.00 66.06 151 ARG A CA 1
ATOM 1169 C C . ARG A 1 151 ? 13.619 8.150 -26.461 1.00 66.06 151 ARG A C 1
ATOM 1171 O O . ARG A 1 151 ? 13.145 8.649 -25.444 1.00 66.06 151 ARG A O 1
ATOM 1178 N N . MET A 1 152 ? 13.073 7.097 -27.069 1.00 67.06 152 MET A N 1
ATOM 1179 C CA . MET A 1 152 ? 11.903 6.387 -26.541 1.00 67.06 152 MET A CA 1
ATOM 1180 C C . MET A 1 152 ? 12.274 5.573 -25.298 1.00 67.06 152 MET A C 1
ATOM 1182 O O . MET A 1 152 ? 11.507 5.556 -24.334 1.00 67.06 152 MET A O 1
ATOM 1186 N N . LEU A 1 153 ? 13.486 5.001 -25.263 1.00 71.88 153 LEU A N 1
ATOM 1187 C CA . LEU A 1 153 ? 14.011 4.291 -24.091 1.00 71.88 153 LEU A CA 1
ATOM 1188 C C . LEU A 1 153 ? 13.994 5.162 -22.824 1.00 71.88 153 LEU A C 1
ATOM 1190 O O . LEU A 1 153 ? 13.696 4.657 -21.744 1.00 71.88 153 LEU A O 1
ATOM 1194 N N . ASN A 1 154 ? 14.230 6.473 -22.937 1.00 73.25 154 ASN A N 1
ATOM 1195 C CA . ASN A 1 154 ? 14.216 7.378 -21.781 1.00 73.25 154 ASN A CA 1
ATOM 1196 C C . ASN A 1 154 ? 12.839 7.474 -21.103 1.00 73.25 154 ASN A C 1
ATOM 1198 O O . ASN A 1 154 ? 12.764 7.500 -19.875 1.00 73.25 154 ASN A O 1
ATOM 1202 N N . PHE A 1 155 ? 11.741 7.480 -21.864 1.00 76.62 155 PHE A N 1
ATOM 1203 C CA . PHE A 1 155 ? 10.391 7.490 -21.283 1.00 76.62 155 PHE A CA 1
ATOM 1204 C C . PHE A 1 155 ? 10.052 6.161 -20.600 1.00 76.62 155 PHE A C 1
ATOM 1206 O O . PHE A 1 155 ? 9.416 6.144 -19.544 1.00 76.62 155 PHE A O 1
ATOM 1213 N N . LEU A 1 156 ? 10.528 5.048 -21.160 1.00 75.31 156 LEU A N 1
ATOM 1214 C CA . LEU A 1 156 ? 10.314 3.711 -20.605 1.00 75.31 156 LEU A CA 1
ATOM 1215 C C . LEU A 1 156 ? 11.084 3.506 -19.288 1.00 75.31 156 LEU A C 1
ATOM 1217 O O . LEU A 1 156 ? 10.575 2.857 -18.374 1.00 75.31 156 LEU A O 1
ATOM 1221 N N . ARG A 1 157 ? 12.251 4.145 -19.125 1.00 77.38 157 ARG A N 1
ATOM 1222 C CA . ARG A 1 157 ? 12.989 4.178 -17.845 1.00 77.38 157 ARG A CA 1
ATOM 1223 C C . ARG A 1 157 ? 12.201 4.890 -16.738 1.00 77.38 157 ARG A C 1
ATOM 1225 O O . ARG A 1 157 ? 12.142 4.401 -15.611 1.00 77.38 157 ARG A O 1
ATOM 1232 N N . VAL A 1 158 ? 11.531 6.003 -17.057 1.00 79.94 158 VAL A N 1
ATOM 1233 C CA . VAL A 1 158 ? 10.669 6.726 -16.098 1.00 79.94 158 VAL A CA 1
ATOM 1234 C C . VAL A 1 158 ? 9.438 5.899 -15.729 1.00 79.94 158 VAL A C 1
ATOM 1236 O O . VAL A 1 158 ? 9.051 5.851 -14.561 1.00 79.94 158 VAL A O 1
ATOM 1239 N N . TRP A 1 159 ? 8.845 5.204 -16.701 1.00 81.88 159 TRP A N 1
ATOM 1240 C CA . TRP A 1 159 ? 7.749 4.273 -16.439 1.00 81.88 159 TRP A CA 1
ATOM 1241 C C . TRP A 1 159 ? 8.149 3.183 -15.433 1.00 81.88 159 TRP A C 1
ATOM 1243 O O . TRP A 1 159 ? 7.423 2.942 -14.465 1.00 81.88 159 TRP A O 1
ATOM 1253 N N . ARG A 1 160 ? 9.340 2.590 -15.597 1.00 77.69 160 ARG A N 1
ATOM 1254 C CA . ARG A 1 160 ? 9.882 1.589 -14.663 1.00 77.69 160 ARG A CA 1
ATOM 1255 C C . ARG A 1 160 ? 10.047 2.147 -13.246 1.00 77.69 160 ARG A C 1
ATOM 1257 O O . ARG A 1 160 ? 9.689 1.471 -12.286 1.00 77.69 160 ARG A O 1
ATOM 1264 N N . LEU A 1 161 ? 10.522 3.389 -13.101 1.00 80.62 161 LEU A N 1
ATOM 1265 C CA . LEU A 1 161 ? 10.632 4.056 -11.797 1.00 80.62 161 LEU A CA 1
ATOM 1266 C C . LEU A 1 161 ? 9.264 4.174 -11.112 1.00 80.62 161 LEU A C 1
ATOM 1268 O O . LEU A 1 161 ? 9.123 3.831 -9.939 1.00 80.62 161 LEU A O 1
ATOM 1272 N N . ILE A 1 162 ? 8.241 4.612 -11.852 1.00 82.88 162 ILE A N 1
ATOM 1273 C CA . ILE A 1 162 ? 6.870 4.712 -11.336 1.00 82.88 162 ILE A CA 1
ATOM 1274 C C . ILE A 1 162 ? 6.368 3.334 -10.895 1.00 82.88 162 ILE A C 1
ATOM 1276 O O . ILE A 1 162 ? 5.778 3.213 -9.821 1.00 82.88 162 ILE A O 1
ATOM 1280 N N . ARG A 1 163 ? 6.627 2.284 -11.684 1.00 81.31 163 ARG A N 1
ATOM 1281 C CA . ARG A 1 163 ? 6.228 0.912 -11.348 1.00 81.31 163 ARG A CA 1
ATOM 1282 C C . ARG A 1 163 ? 6.920 0.399 -10.086 1.00 81.31 163 ARG A C 1
ATOM 1284 O O . ARG A 1 163 ? 6.245 -0.172 -9.231 1.00 81.31 163 ARG A O 1
ATOM 1291 N N . LEU A 1 164 ? 8.225 0.626 -9.943 1.00 78.50 164 LEU A N 1
ATOM 1292 C CA . LEU A 1 164 ? 8.980 0.212 -8.759 1.00 78.50 164 LEU A CA 1
ATOM 1293 C C . LEU A 1 164 ? 8.472 0.931 -7.503 1.00 78.50 164 LEU A C 1
ATOM 1295 O O . LEU A 1 164 ? 8.225 0.288 -6.485 1.00 78.50 164 LEU A O 1
ATOM 1299 N N . VAL A 1 165 ? 8.217 2.239 -7.598 1.00 80.75 165 VAL A N 1
ATOM 1300 C CA . VAL A 1 165 ? 7.619 3.023 -6.506 1.00 80.75 165 VAL A CA 1
ATOM 1301 C C . VAL A 1 165 ? 6.221 2.511 -6.159 1.00 80.75 165 VAL A C 1
ATOM 1303 O O . VAL A 1 165 ? 5.891 2.399 -4.982 1.00 80.75 165 VAL A O 1
ATOM 1306 N N . GLN A 1 166 ? 5.399 2.150 -7.149 1.00 81.25 166 GLN A N 1
ATOM 1307 C CA . GLN A 1 166 ? 4.101 1.518 -6.897 1.00 81.25 166 GLN A CA 1
ATOM 1308 C C . GLN A 1 166 ? 4.247 0.164 -6.200 1.00 81.25 166 GLN A C 1
ATOM 1310 O O . GLN A 1 166 ? 3.455 -0.136 -5.314 1.00 81.25 166 GLN A O 1
ATOM 1315 N N . SER A 1 167 ? 5.245 -0.640 -6.574 1.00 75.31 167 SER A N 1
ATOM 1316 C CA . SER A 1 167 ? 5.520 -1.919 -5.917 1.00 75.31 167 SER A CA 1
ATOM 1317 C C . SER A 1 167 ? 5.922 -1.715 -4.457 1.00 75.31 167 SER A C 1
ATOM 1319 O O . SER A 1 167 ? 5.302 -2.312 -3.584 1.00 75.31 167 SER A O 1
ATOM 1321 N N . MET A 1 168 ? 6.861 -0.803 -4.180 1.00 74.81 168 MET A N 1
ATOM 1322 C CA . MET A 1 168 ? 7.253 -0.447 -2.810 1.00 74.81 168 MET A CA 1
ATOM 1323 C C . MET A 1 168 ? 6.079 0.108 -2.005 1.00 74.81 168 MET A C 1
ATOM 1325 O O . MET A 1 168 ? 5.871 -0.261 -0.857 1.00 74.81 168 MET A O 1
ATOM 1329 N N . MET A 1 169 ? 5.277 0.989 -2.601 1.00 78.75 169 MET A N 1
ATOM 1330 C CA . MET A 1 169 ? 4.111 1.556 -1.931 1.00 78.75 169 MET A CA 1
ATOM 1331 C C . MET A 1 169 ? 3.051 0.492 -1.644 1.00 78.75 169 MET A C 1
ATOM 1333 O O . MET A 1 169 ? 2.389 0.573 -0.613 1.00 78.75 169 MET A O 1
ATOM 1337 N N . ASN A 1 170 ? 2.876 -0.486 -2.532 1.00 76.94 170 ASN A N 1
ATOM 1338 C CA . ASN A 1 170 ? 1.972 -1.607 -2.303 1.00 76.94 170 ASN A CA 1
ATOM 1339 C C . ASN A 1 170 ? 2.489 -2.517 -1.192 1.00 76.94 170 ASN A C 1
ATOM 1341 O O . ASN A 1 170 ? 1.692 -2.924 -0.361 1.00 76.94 170 ASN A O 1
ATOM 1345 N N . GLU A 1 171 ? 3.791 -2.779 -1.138 1.00 77.12 171 GLU A N 1
ATOM 1346 C CA . GLU A 1 171 ? 4.432 -3.565 -0.081 1.00 77.12 171 GLU A CA 1
ATOM 1347 C C . GLU A 1 171 ? 4.291 -2.885 1.286 1.00 77.12 171 GLU A C 1
ATOM 1349 O O . GLU A 1 171 ? 3.698 -3.452 2.201 1.00 77.12 171 GLU A O 1
ATOM 1354 N N . VAL A 1 172 ? 4.656 -1.603 1.377 1.00 73.62 172 VAL A N 1
ATOM 1355 C CA . VAL A 1 172 ? 4.445 -0.770 2.575 1.00 73.62 172 VAL A CA 1
ATOM 1356 C C . VAL A 1 172 ? 2.961 -0.685 2.950 1.00 73.62 172 VAL A C 1
ATOM 1358 O O . VAL A 1 172 ? 2.597 -0.690 4.127 1.00 73.62 172 VAL A O 1
ATOM 1361 N N . ARG A 1 173 ? 2.063 -0.595 1.961 1.00 77.00 173 ARG A N 1
ATOM 1362 C CA . ARG A 1 173 ? 0.616 -0.593 2.207 1.00 77.00 173 ARG A CA 1
ATOM 1363 C C . ARG A 1 173 ? 0.147 -1.939 2.755 1.00 77.00 173 ARG A C 1
ATOM 1365 O O . ARG A 1 173 ? -0.696 -1.920 3.646 1.00 77.00 173 ARG A O 1
ATOM 1372 N N . ASN A 1 174 ? 0.683 -3.051 2.262 1.00 74.19 174 ASN A N 1
ATOM 1373 C CA . ASN A 1 174 ? 0.341 -4.393 2.723 1.00 74.19 174 ASN A CA 1
ATOM 1374 C C . ASN A 1 174 ? 0.764 -4.582 4.187 1.00 74.19 174 ASN A C 1
ATOM 1376 O O . ASN A 1 174 ? -0.047 -4.980 5.016 1.00 74.19 174 ASN A O 1
ATOM 1380 N N . GLU A 1 175 ? 1.976 -4.151 4.546 1.00 70.75 175 GLU A N 1
ATOM 1381 C CA . GLU A 1 175 ? 2.458 -4.164 5.937 1.00 70.75 175 GLU A CA 1
ATOM 1382 C C . GLU A 1 175 ? 1.590 -3.294 6.867 1.00 70.75 175 GLU A C 1
ATOM 1384 O O . GLU A 1 175 ? 1.270 -3.654 8.010 1.00 70.75 175 GLU A O 1
ATOM 1389 N N . HIS A 1 176 ? 1.158 -2.131 6.373 1.00 73.06 176 HIS A N 1
ATOM 1390 C CA . HIS A 1 176 ? 0.227 -1.275 7.101 1.00 73.06 176 HIS A CA 1
ATOM 1391 C C . HIS A 1 176 ? -1.175 -1.878 7.225 1.00 73.06 176 HIS A C 1
ATOM 1393 O O . HIS A 1 176 ? -1.848 -1.646 8.235 1.00 73.06 176 HIS A O 1
ATOM 1399 N N . GLU A 1 177 ? -1.638 -2.617 6.221 1.00 80.69 177 GLU A N 1
ATOM 1400 C CA . GLU A 1 177 ? -2.929 -3.296 6.235 1.00 80.69 177 GLU A CA 1
ATOM 1401 C C . GLU A 1 177 ? -2.932 -4.465 7.222 1.00 80.69 177 GLU A C 1
ATOM 1403 O O . GLU A 1 177 ? -3.861 -4.559 8.029 1.00 80.69 177 GLU A O 1
ATOM 1408 N N . ASP A 1 178 ? -1.845 -5.235 7.288 1.00 76.62 178 ASP A N 1
ATOM 1409 C CA . ASP A 1 178 ? -1.642 -6.284 8.289 1.00 76.62 178 ASP A CA 1
ATOM 1410 C C . ASP A 1 178 ? -1.688 -5.708 9.706 1.00 76.62 178 ASP A C 1
ATOM 1412 O O . ASP A 1 178 ? -2.478 -6.155 10.543 1.00 76.62 178 ASP A O 1
ATOM 1416 N N . THR A 1 179 ? -0.948 -4.626 9.963 1.00 81.81 179 THR A N 1
ATOM 1417 C CA . THR A 1 179 ? -0.959 -3.956 11.274 1.00 81.81 179 THR A CA 1
ATOM 1418 C C . THR A 1 179 ? -2.356 -3.430 11.634 1.00 81.81 179 THR A C 1
ATOM 1420 O O . THR A 1 179 ? -2.813 -3.547 12.776 1.00 81.81 179 THR A O 1
ATOM 1423 N N . ARG A 1 180 ? -3.081 -2.865 10.658 1.00 79.56 180 ARG A N 1
ATOM 1424 C CA . ARG A 1 180 ? -4.462 -2.396 10.855 1.00 79.56 180 ARG A CA 1
ATOM 1425 C C . ARG A 1 180 ? -5.436 -3.542 11.101 1.00 79.56 180 ARG A C 1
ATOM 1427 O O . ARG A 1 180 ? -6.381 -3.355 11.867 1.00 79.56 180 ARG A O 1
ATOM 1434 N N . SER A 1 181 ? -5.238 -4.696 10.472 1.00 83.50 181 SER A N 1
ATOM 1435 C CA . SER A 1 181 ? -6.081 -5.875 10.673 1.00 83.50 181 SER A CA 1
ATOM 1436 C C . SER A 1 181 ? -5.959 -6.404 12.106 1.00 83.50 181 SER A C 1
ATOM 1438 O O . SER A 1 181 ? -6.979 -6.640 12.756 1.00 83.50 181 SER A O 1
ATOM 1440 N N . VAL A 1 182 ? -4.737 -6.438 12.651 1.00 87.00 182 VAL A N 1
ATOM 1441 C CA . VAL A 1 182 ? -4.467 -6.826 14.044 1.00 87.00 182 VAL A CA 1
ATOM 1442 C C . VAL A 1 182 ? -5.127 -5.848 15.017 1.00 87.00 182 VAL A C 1
ATOM 1444 O O . VAL A 1 182 ? -5.824 -6.266 15.941 1.00 87.00 182 VAL A O 1
ATOM 1447 N N . LEU A 1 183 ? -4.995 -4.538 14.781 1.00 87.12 183 LEU A N 1
ATOM 1448 C CA . LEU A 1 183 ? -5.653 -3.526 15.616 1.00 87.12 183 LEU A CA 1
ATOM 1449 C C . LEU A 1 183 ? -7.182 -3.627 15.575 1.00 87.12 183 LEU A C 1
ATOM 1451 O O . LEU A 1 183 ? -7.833 -3.462 16.606 1.00 87.12 183 LEU A O 1
ATOM 1455 N N . ARG A 1 184 ? -7.772 -3.910 14.407 1.00 89.31 184 ARG A N 1
ATOM 1456 C CA . ARG A 1 184 ? -9.223 -4.116 14.283 1.00 89.31 184 ARG A CA 1
ATOM 1457 C C . ARG A 1 184 ? -9.687 -5.329 15.080 1.00 89.31 184 ARG A C 1
ATOM 1459 O O . ARG A 1 184 ? -10.726 -5.234 15.725 1.00 89.31 184 ARG A O 1
ATOM 1466 N N . LEU A 1 185 ? -8.914 -6.413 15.069 1.00 91.38 185 LEU A N 1
ATOM 1467 C CA . LEU A 1 185 ? -9.216 -7.638 15.807 1.00 91.38 185 LEU A CA 1
ATOM 1468 C C . LEU A 1 185 ? -9.173 -7.409 17.327 1.00 91.38 185 LEU A C 1
ATOM 1470 O O . LEU A 1 185 ? -10.065 -7.843 18.057 1.00 91.38 185 LEU A O 1
ATOM 1474 N N . GLU A 1 186 ? -8.185 -6.665 17.819 1.00 88.25 186 GLU A N 1
ATOM 1475 C CA . GLU A 1 186 ? -8.142 -6.285 19.236 1.00 88.25 186 GLU A CA 1
ATOM 1476 C C . GLU A 1 186 ? -9.277 -5.317 19.601 1.00 88.25 186 GLU A C 1
ATOM 1478 O O . GLU A 1 186 ? -9.915 -5.452 20.647 1.00 88.25 186 GLU A O 1
ATOM 1483 N N . GLN A 1 187 ? -9.624 -4.386 18.709 1.00 91.56 187 GLN A N 1
ATOM 1484 C CA . GLN A 1 187 ? -10.752 -3.485 18.930 1.00 91.56 187 GLN A CA 1
ATOM 1485 C C . GLN A 1 187 ? -12.098 -4.228 18.968 1.00 91.56 187 GLN A C 1
ATOM 1487 O O . GLN A 1 187 ? -12.974 -3.841 19.745 1.00 91.56 187 GLN A O 1
ATOM 1492 N N . THR A 1 188 ? -12.287 -5.282 18.167 1.00 92.62 188 THR A N 1
ATOM 1493 C CA . THR A 1 188 ? -13.491 -6.124 18.241 1.00 92.62 188 THR A CA 1
ATOM 1494 C C . THR A 1 188 ? -13.558 -6.888 19.559 1.00 92.62 188 THR A C 1
ATOM 1496 O O . THR A 1 188 ? -14.592 -6.819 20.218 1.00 92.62 188 THR A O 1
ATOM 1499 N N . LYS A 1 189 ? -12.448 -7.475 20.029 1.00 93.00 189 LYS A N 1
ATOM 1500 C CA . LYS A 1 189 ? -12.397 -8.155 21.338 1.00 93.00 189 LYS A CA 1
ATOM 1501 C C . LYS A 1 189 ? -12.720 -7.219 22.502 1.00 93.00 189 LYS A C 1
ATOM 1503 O O . LYS A 1 189 ? -13.467 -7.579 23.407 1.00 93.00 189 LYS A O 1
ATOM 1508 N N . ILE A 1 190 ? -12.190 -5.993 22.482 1.00 92.44 190 ILE A N 1
ATOM 1509 C CA . ILE A 1 190 ? -12.491 -4.994 23.518 1.00 92.44 190 ILE A CA 1
ATOM 1510 C C . ILE A 1 190 ? -13.982 -4.645 23.508 1.00 92.44 190 ILE A C 1
ATOM 1512 O O . ILE A 1 190 ? -14.596 -4.551 24.570 1.00 92.44 190 ILE A O 1
ATOM 1516 N N . LYS A 1 191 ? -14.583 -4.466 22.325 1.00 93.31 191 LYS A N 1
ATOM 1517 C CA . LYS A 1 191 ? -16.020 -4.182 22.206 1.00 93.31 191 LYS A CA 1
ATOM 1518 C C . LYS A 1 191 ? -16.875 -5.331 22.737 1.00 93.31 191 LYS A C 1
ATOM 1520 O O . LYS A 1 191 ? -17.842 -5.064 23.444 1.00 93.31 191 LYS A O 1
ATOM 1525 N N . GLU A 1 192 ? -16.503 -6.573 22.446 1.00 94.88 192 GLU A N 1
ATOM 1526 C CA . GLU A 1 192 ? -17.175 -7.766 22.971 1.00 94.88 192 GLU A CA 1
ATOM 1527 C C . GLU A 1 192 ? -17.092 -7.827 24.501 1.00 94.88 192 GLU A C 1
ATOM 1529 O O . GLU A 1 192 ? -18.121 -7.930 25.164 1.00 94.88 192 GLU A O 1
ATOM 1534 N N . ALA A 1 193 ? -15.903 -7.629 25.078 1.00 92.88 193 ALA A N 1
ATOM 1535 C CA . ALA A 1 193 ? -15.719 -7.615 26.530 1.00 92.88 193 ALA A CA 1
ATOM 1536 C C . ALA A 1 193 ? -16.494 -6.475 27.223 1.00 92.88 193 ALA A C 1
ATOM 1538 O O . ALA A 1 193 ? -16.990 -6.628 28.342 1.00 92.88 193 ALA A O 1
ATOM 1539 N N . VAL A 1 194 ? -16.614 -5.311 26.574 1.00 95.56 194 VAL A N 1
ATOM 1540 C CA . VAL A 1 194 ? -17.431 -4.194 27.076 1.00 95.56 194 VAL A CA 1
ATOM 1541 C C . VAL A 1 194 ? -18.923 -4.530 27.012 1.00 95.56 194 VAL A C 1
ATOM 1543 O O . VAL A 1 194 ? -19.644 -4.233 27.965 1.00 95.56 194 VAL A O 1
ATOM 1546 N N . ALA A 1 195 ? -19.386 -5.170 25.936 1.00 95.12 195 ALA A N 1
ATOM 1547 C CA . ALA A 1 195 ? -20.772 -5.610 25.812 1.00 95.12 195 ALA A CA 1
ATOM 1548 C C . ALA A 1 195 ? -21.126 -6.667 26.870 1.00 95.12 195 ALA A C 1
ATOM 1550 O O . ALA A 1 195 ? -22.158 -6.552 27.528 1.00 95.12 195 ALA A O 1
ATOM 1551 N N . GLU A 1 196 ? -20.243 -7.639 27.108 1.00 95.12 196 GLU A N 1
ATOM 1552 C CA . GLU A 1 196 ? -20.422 -8.654 28.149 1.00 95.12 196 GLU A CA 1
ATOM 1553 C C . GLU A 1 196 ? -20.489 -8.025 29.548 1.00 95.12 196 GLU A C 1
ATOM 1555 O O . GLU A 1 196 ? -21.399 -8.323 30.327 1.00 95.12 196 GLU A O 1
ATOM 1560 N N . LYS A 1 197 ? -19.592 -7.074 29.852 1.00 92.75 197 LYS A N 1
ATOM 1561 C CA . LYS A 1 197 ? -19.657 -6.304 31.103 1.00 92.75 197 LYS A CA 1
ATOM 1562 C C . LYS A 1 197 ? -20.984 -5.570 31.264 1.00 92.75 197 LYS A C 1
ATOM 1564 O O . LYS A 1 197 ? -21.531 -5.570 32.365 1.00 92.75 197 LYS A O 1
ATOM 1569 N N . ALA A 1 198 ? -21.501 -4.961 30.198 1.00 95.19 198 ALA A N 1
ATOM 1570 C CA . ALA A 1 198 ? -22.780 -4.260 30.241 1.00 95.19 198 ALA A CA 1
ATOM 1571 C C . ALA A 1 198 ? -23.949 -5.221 30.528 1.00 95.19 198 ALA A C 1
ATOM 1573 O O . ALA A 1 198 ? -24.805 -4.909 31.355 1.00 95.19 198 ALA A O 1
ATOM 1574 N N . ILE A 1 199 ? -23.951 -6.409 29.913 1.00 96.00 199 ILE A N 1
ATOM 1575 C CA . ILE A 1 199 ? -24.966 -7.450 30.148 1.00 96.00 199 ILE A CA 1
ATOM 1576 C C . ILE A 1 199 ? -24.919 -7.936 31.603 1.00 96.00 199 ILE A C 1
ATOM 1578 O O . ILE A 1 199 ? -25.951 -7.997 32.274 1.00 96.00 199 ILE A O 1
ATOM 1582 N N . LEU A 1 200 ? -23.723 -8.233 32.120 1.00 94.12 200 LEU A N 1
ATOM 1583 C CA . LEU A 1 200 ? -23.539 -8.670 33.506 1.00 94.12 200 LEU A CA 1
ATOM 1584 C C . LEU A 1 200 ? -23.983 -7.595 34.504 1.00 94.12 200 LEU A C 1
ATOM 1586 O O . LEU A 1 200 ? -24.683 -7.911 35.468 1.00 94.12 200 LEU A O 1
ATOM 1590 N N . GLN A 1 201 ? -23.636 -6.327 34.262 1.00 95.44 201 GLN A N 1
ATOM 1591 C CA . GLN A 1 201 ? -24.074 -5.213 35.106 1.00 95.44 201 GLN A CA 1
ATOM 1592 C C . GLN A 1 201 ? -25.596 -5.048 35.116 1.00 95.44 201 GLN A C 1
ATOM 1594 O O . GLN A 1 201 ? -26.166 -4.818 36.185 1.00 95.44 201 GLN A O 1
ATOM 1599 N N . ASP A 1 202 ? -26.261 -5.197 33.968 1.00 95.88 202 ASP A N 1
ATOM 1600 C CA . ASP A 1 202 ? -27.723 -5.137 33.910 1.00 95.88 202 ASP A CA 1
ATOM 1601 C C . ASP A 1 202 ? -28.361 -6.311 34.671 1.00 95.88 202 ASP A C 1
ATOM 1603 O O . ASP A 1 202 ? -29.308 -6.115 35.434 1.00 95.88 202 ASP A O 1
ATOM 1607 N N . SER A 1 203 ? -27.794 -7.519 34.562 1.00 94.69 203 SER A N 1
ATOM 1608 C CA . SER A 1 203 ? -28.266 -8.686 35.323 1.00 94.69 203 SER A CA 1
ATOM 1609 C C . SER A 1 203 ? -28.148 -8.483 36.840 1.00 94.69 203 SER A C 1
ATOM 1611 O O . SER A 1 203 ? -29.111 -8.715 37.573 1.00 94.69 203 SER A O 1
ATOM 1613 N N . LEU A 1 204 ? -27.012 -7.946 37.305 1.00 93.62 204 LEU A N 1
ATOM 1614 C CA . LEU A 1 204 ? -26.765 -7.663 38.717 1.00 93.62 204 LEU A CA 1
ATOM 1615 C C . LEU A 1 204 ? -27.745 -6.610 39.243 1.00 93.62 204 LEU A C 1
ATOM 1617 O O . LEU A 1 204 ? -28.277 -6.735 40.346 1.00 93.62 204 LEU A O 1
ATOM 1621 N N . LYS A 1 205 ? -28.018 -5.575 38.443 1.00 96.62 205 LYS A N 1
ATOM 1622 C CA . LYS A 1 205 ? -28.980 -4.529 38.795 1.00 96.62 205 LYS A CA 1
ATOM 1623 C C . LYS A 1 205 ? -30.389 -5.100 38.960 1.00 96.62 205 LYS A C 1
ATOM 1625 O O . LYS A 1 205 ? -31.055 -4.772 39.942 1.00 96.62 205 LYS A O 1
ATOM 1630 N N . ARG A 1 206 ? -30.819 -5.990 38.060 1.00 95.94 206 ARG A N 1
ATOM 1631 C CA . ARG A 1 206 ? -32.120 -6.675 38.164 1.00 95.94 206 ARG A CA 1
ATOM 1632 C C . ARG A 1 206 ? -32.215 -7.534 39.423 1.00 95.94 206 ARG A C 1
ATOM 1634 O O . ARG A 1 206 ? -33.250 -7.511 40.087 1.00 95.94 206 ARG A O 1
ATOM 1641 N N . GLU A 1 207 ? -31.147 -8.243 39.786 1.00 93.75 207 GLU A N 1
ATOM 1642 C CA . GLU A 1 207 ? -31.123 -9.040 41.017 1.00 93.75 207 GLU A CA 1
ATOM 1643 C C . GLU A 1 207 ? -31.212 -8.154 42.272 1.00 93.75 207 GLU A C 1
ATOM 1645 O O . GLU A 1 207 ? -31.999 -8.436 43.177 1.00 93.75 207 GLU A O 1
ATOM 1650 N N . LEU A 1 208 ? -30.471 -7.041 42.316 1.00 96.06 208 LEU A N 1
ATOM 1651 C CA . LEU A 1 208 ? -30.538 -6.082 43.425 1.00 96.06 208 LEU A CA 1
ATOM 1652 C C . LEU A 1 208 ? -31.921 -5.435 43.556 1.00 96.06 208 LEU A C 1
ATOM 1654 O O . LEU A 1 208 ? -32.420 -5.264 44.669 1.00 96.06 208 LEU A O 1
ATOM 1658 N N . GLU A 1 209 ? -32.559 -5.087 42.440 1.00 96.56 209 GLU A N 1
ATOM 1659 C CA . GLU A 1 209 ? -33.925 -4.562 42.446 1.00 96.56 209 GLU A CA 1
ATOM 1660 C C . GLU A 1 209 ? -34.931 -5.603 42.949 1.00 96.56 209 GLU A C 1
ATOM 1662 O O . GLU A 1 209 ? -35.814 -5.259 43.738 1.00 96.56 209 GLU A O 1
ATOM 1667 N N . ALA A 1 210 ? -34.780 -6.873 42.563 1.00 95.75 210 ALA A N 1
ATOM 1668 C CA . ALA A 1 210 ? -35.606 -7.962 43.078 1.00 95.75 210 ALA A CA 1
ATOM 1669 C C . ALA A 1 210 ? -35.417 -8.151 44.593 1.00 95.75 210 ALA A C 1
ATOM 1671 O O . ALA A 1 210 ? -36.405 -8.204 45.327 1.00 95.75 210 ALA A O 1
ATOM 1672 N N . ARG A 1 211 ? -34.168 -8.156 45.082 1.00 95.12 211 ARG A N 1
ATOM 1673 C CA . ARG A 1 211 ? -33.865 -8.242 46.523 1.00 95.12 211 ARG A CA 1
ATOM 1674 C C . ARG A 1 211 ? -34.466 -7.077 47.303 1.00 95.12 211 ARG A C 1
ATOM 1676 O O . ARG A 1 211 ? -35.138 -7.305 48.303 1.00 95.12 211 ARG A O 1
ATOM 1683 N N . ARG A 1 212 ? -34.321 -5.842 46.809 1.00 96.31 212 ARG A N 1
ATOM 1684 C CA . ARG A 1 212 ? -34.900 -4.650 47.451 1.00 96.31 212 ARG A CA 1
ATOM 1685 C C . ARG A 1 212 ? -36.429 -4.729 47.539 1.00 96.31 212 ARG A C 1
ATOM 1687 O O . ARG A 1 212 ? -37.003 -4.316 48.546 1.00 96.31 212 ARG A O 1
ATOM 1694 N N . ARG A 1 213 ? -37.104 -5.262 46.513 1.00 95.50 213 ARG A N 1
ATOM 1695 C CA . ARG A 1 213 ? -38.564 -5.478 46.548 1.00 95.50 213 ARG A CA 1
ATOM 1696 C C . ARG A 1 213 ? -38.955 -6.480 47.632 1.00 95.50 213 ARG A C 1
ATOM 1698 O O . ARG A 1 213 ? -39.880 -6.203 48.388 1.00 95.50 213 ARG A O 1
ATOM 1705 N N . VAL A 1 214 ? -38.228 -7.592 47.742 1.00 95.38 214 VAL A N 1
ATOM 1706 C CA . VAL A 1 214 ? -38.465 -8.603 48.785 1.00 95.38 214 VAL A CA 1
ATOM 1707 C C . VAL A 1 214 ? -38.221 -8.029 50.181 1.00 95.38 214 VAL A C 1
ATOM 1709 O O . VAL A 1 214 ? -39.059 -8.206 51.058 1.00 95.38 214 VAL A O 1
ATOM 1712 N N . GLU A 1 215 ? -37.132 -7.287 50.392 1.00 95.62 215 GLU A N 1
ATOM 1713 C CA . GLU A 1 215 ? -36.860 -6.609 51.670 1.00 95.62 215 GLU A CA 1
ATOM 1714 C C . GLU A 1 215 ? -37.970 -5.624 52.047 1.00 95.62 215 GLU A C 1
ATOM 1716 O O . GLU A 1 215 ? -38.376 -5.560 53.205 1.00 95.62 215 GLU A O 1
ATOM 1721 N N . THR A 1 216 ? -38.498 -4.887 51.067 1.00 96.00 216 THR A N 1
ATOM 1722 C CA . THR A 1 216 ? -39.613 -3.956 51.287 1.00 96.00 216 THR A CA 1
ATOM 1723 C C . THR A 1 216 ? -40.881 -4.704 51.704 1.00 96.00 216 THR A C 1
ATOM 1725 O O . THR A 1 216 ? -41.545 -4.286 52.648 1.00 96.00 216 THR A O 1
ATOM 1728 N N . MET A 1 217 ? -41.192 -5.836 51.059 1.00 94.75 217 MET A N 1
ATOM 1729 C CA . MET A 1 217 ? -42.323 -6.691 51.445 1.00 94.75 217 MET A CA 1
ATOM 1730 C C . MET A 1 217 ? -42.143 -7.280 52.848 1.00 94.75 217 MET A C 1
ATOM 1732 O O . MET A 1 217 ? -43.066 -7.223 53.652 1.00 94.75 217 MET A O 1
ATOM 1736 N N . LEU A 1 218 ? -40.955 -7.804 53.173 1.00 95.75 218 LEU A N 1
ATOM 1737 C CA . LEU A 1 218 ? -40.648 -8.344 54.504 1.00 95.75 218 LEU A CA 1
ATOM 1738 C C . LEU A 1 218 ? -40.765 -7.282 55.596 1.00 95.75 218 LEU A C 1
ATOM 1740 O O . LEU A 1 218 ? -41.252 -7.574 56.685 1.00 95.75 218 LEU A O 1
ATOM 1744 N N . ARG A 1 219 ? -40.330 -6.053 55.306 1.00 95.56 219 ARG A N 1
ATOM 1745 C CA . ARG A 1 219 ? -40.487 -4.930 56.226 1.00 95.56 219 ARG A CA 1
ATOM 1746 C C . ARG A 1 219 ? -41.960 -4.577 56.429 1.00 95.56 219 ARG A C 1
ATOM 1748 O O . ARG A 1 219 ? -42.367 -4.452 57.573 1.00 95.56 219 ARG A O 1
ATOM 1755 N N . GLY A 1 220 ? -42.753 -4.527 55.357 1.00 95.50 220 GLY A N 1
ATOM 1756 C CA . GLY A 1 220 ? -44.206 -4.351 55.449 1.00 95.50 220 GLY A CA 1
ATOM 1757 C C . GLY A 1 220 ? -44.872 -5.416 56.327 1.00 95.50 220 GLY A C 1
ATOM 1758 O O . GLY A 1 220 ? -45.581 -5.071 57.264 1.00 95.50 220 GLY A O 1
ATOM 1759 N N . TYR A 1 221 ? -44.551 -6.698 56.119 1.00 96.25 221 TYR A N 1
ATOM 1760 C CA . TYR A 1 221 ? -45.058 -7.782 56.970 1.00 96.25 221 TYR A CA 1
ATOM 1761 C C . TYR A 1 221 ? -44.620 -7.657 58.433 1.00 96.25 221 TYR A C 1
ATOM 1763 O O . TYR A 1 221 ? -45.387 -7.979 59.337 1.00 96.25 221 TYR A O 1
ATOM 1771 N N . LYS A 1 222 ? -43.387 -7.208 58.690 1.00 96.75 222 LYS A N 1
ATOM 1772 C CA . LYS A 1 222 ? -42.906 -6.973 60.056 1.00 96.75 222 LYS A CA 1
ATOM 1773 C C . LYS A 1 222 ? -43.724 -5.879 60.744 1.00 96.75 222 LYS A C 1
ATOM 1775 O O . LYS A 1 222 ? -44.144 -6.077 61.880 1.00 96.75 222 LYS A O 1
ATOM 1780 N N . ASP A 1 223 ? -43.962 -4.772 60.049 1.00 96.62 223 ASP A N 1
ATOM 1781 C CA . ASP A 1 223 ? -44.719 -3.633 60.569 1.00 96.62 223 ASP A CA 1
ATOM 1782 C C . ASP A 1 223 ? -46.197 -4.019 60.810 1.00 96.62 223 ASP A C 1
ATOM 1784 O O . ASP A 1 223 ? -46.780 -3.662 61.836 1.00 96.62 223 ASP A O 1
ATOM 1788 N N . GLU A 1 224 ? -46.790 -4.833 59.927 1.00 96.00 224 GLU A N 1
ATOM 1789 C CA . GLU A 1 224 ? -48.130 -5.411 60.115 1.00 96.00 224 GLU A CA 1
ATOM 1790 C C . GLU A 1 224 ? -48.203 -6.323 61.349 1.00 96.00 224 GLU A C 1
ATOM 1792 O O . GLU A 1 224 ? -49.126 -6.200 62.153 1.00 96.00 224 GLU A O 1
ATOM 1797 N N . VAL A 1 225 ? -47.225 -7.216 61.539 1.00 95.44 225 VAL A N 1
ATOM 1798 C CA . VAL A 1 225 ? -47.168 -8.109 62.710 1.00 95.44 225 VAL A CA 1
ATOM 1799 C C . VAL A 1 225 ? -46.978 -7.322 64.005 1.00 95.44 225 VAL A C 1
ATOM 1801 O O . VAL A 1 225 ? -47.618 -7.649 65.002 1.00 95.44 225 VAL A O 1
ATOM 1804 N N . GLU A 1 226 ? -46.134 -6.288 64.012 1.00 94.56 226 GLU A N 1
ATOM 1805 C CA . GLU A 1 226 ? -45.959 -5.416 65.181 1.00 94.56 226 GLU A CA 1
ATOM 1806 C C . GLU A 1 226 ? -47.268 -4.698 65.523 1.00 94.56 226 GLU A C 1
ATOM 1808 O O . GLU A 1 226 ? -47.709 -4.772 66.672 1.00 94.56 226 GLU A O 1
ATOM 1813 N N . THR A 1 227 ? -47.946 -4.134 64.520 1.00 95.44 227 THR A N 1
ATOM 1814 C CA . THR A 1 227 ? -49.253 -3.478 64.689 1.00 95.44 227 THR A CA 1
ATOM 1815 C C . THR A 1 227 ? -50.306 -4.449 65.234 1.00 95.44 227 THR A C 1
ATOM 1817 O O . THR A 1 227 ? -51.021 -4.131 66.183 1.00 95.44 227 THR A O 1
ATOM 1820 N N . LEU A 1 228 ? -50.381 -5.665 64.682 1.00 94.50 228 LEU A N 1
ATOM 1821 C CA . LEU A 1 228 ? -51.282 -6.715 65.168 1.00 94.50 228 LEU A CA 1
ATOM 1822 C C . LEU A 1 228 ? -50.941 -7.142 66.601 1.00 94.50 228 LEU A C 1
ATOM 1824 O O . LEU A 1 228 ? -51.844 -7.373 67.402 1.00 94.50 228 LEU A O 1
ATOM 1828 N N . SER A 1 229 ? -49.654 -7.233 66.943 1.00 94.62 229 SER A N 1
ATOM 1829 C CA . SER A 1 229 ? -49.214 -7.589 68.294 1.00 94.62 229 SER A CA 1
ATOM 1830 C C . SER A 1 229 ? -49.576 -6.517 69.321 1.00 94.62 229 SER A C 1
ATOM 1832 O O . SER A 1 229 ? -49.956 -6.843 70.445 1.00 94.62 229 SER A O 1
ATOM 1834 N N . GLU A 1 230 ? -49.503 -5.246 68.931 1.00 95.19 230 GLU A N 1
ATOM 1835 C CA . GLU A 1 230 ? -49.860 -4.117 69.780 1.00 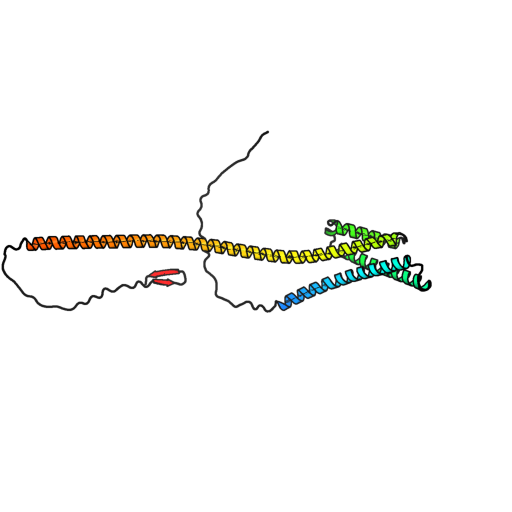95.19 230 GLU A CA 1
ATOM 1836 C C . GLU A 1 230 ? -51.373 -4.058 69.999 1.00 95.19 230 GLU A C 1
ATOM 1838 O O . GLU A 1 230 ? -51.818 -3.981 71.144 1.00 95.19 230 GLU A O 1
ATOM 1843 N N . ALA A 1 231 ? -52.164 -4.234 68.936 1.00 95.06 231 ALA A N 1
ATOM 1844 C CA . ALA A 1 231 ? -53.618 -4.345 69.033 1.00 95.06 231 ALA A CA 1
ATOM 1845 C C . ALA A 1 231 ? -54.052 -5.526 69.920 1.00 95.06 231 ALA A C 1
ATOM 1847 O O . ALA A 1 231 ? -54.930 -5.373 70.768 1.00 95.06 231 ALA A O 1
ATOM 1848 N N . LEU A 1 232 ? -53.405 -6.690 69.778 1.00 94.19 232 LEU A N 1
ATOM 1849 C CA . LEU A 1 232 ? -53.674 -7.859 70.619 1.00 94.19 232 LEU A CA 1
ATOM 1850 C C . LEU A 1 232 ? -53.335 -7.591 72.090 1.00 94.19 232 LEU A C 1
ATOM 1852 O O . LEU A 1 232 ? -54.070 -8.012 72.979 1.00 94.19 232 LEU A O 1
ATOM 1856 N N . LYS A 1 233 ? -52.228 -6.890 72.353 1.00 94.50 233 LYS A N 1
ATOM 1857 C CA . LYS A 1 233 ? -51.815 -6.530 73.711 1.00 94.50 233 LYS A CA 1
ATOM 1858 C C . LYS A 1 233 ? -52.811 -5.573 74.366 1.00 94.50 233 LYS A C 1
ATOM 1860 O O . LYS A 1 233 ? -53.127 -5.778 75.531 1.00 94.50 233 LYS A O 1
ATOM 1865 N N . ILE A 1 234 ? -53.312 -4.580 73.630 1.00 92.12 234 ILE A N 1
ATOM 1866 C CA . ILE A 1 234 ? -54.356 -3.663 74.113 1.00 92.12 234 ILE A CA 1
ATOM 1867 C C . ILE A 1 234 ? -55.631 -4.449 74.425 1.00 92.12 234 ILE A C 1
ATOM 1869 O O . ILE A 1 234 ? -56.108 -4.394 75.549 1.00 92.12 234 ILE A O 1
ATOM 1873 N N . ALA A 1 235 ? -56.103 -5.284 73.494 1.00 93.19 235 ALA A N 1
ATOM 1874 C CA . ALA A 1 235 ? -57.300 -6.096 73.710 1.00 93.19 235 ALA A CA 1
ATOM 1875 C C . ALA A 1 235 ? -57.174 -7.037 74.923 1.00 93.19 235 ALA A C 1
ATOM 1877 O O . ALA A 1 235 ? -58.128 -7.220 75.674 1.00 93.19 235 ALA A O 1
ATOM 1878 N N . ALA A 1 236 ? -55.998 -7.634 75.138 1.00 93.00 236 ALA A N 1
ATOM 1879 C CA . ALA A 1 236 ? -55.747 -8.473 76.307 1.00 93.00 236 ALA A CA 1
ATOM 1880 C C . ALA A 1 236 ? -55.753 -7.672 77.621 1.00 93.00 236 ALA A C 1
ATOM 1882 O O . ALA A 1 236 ? -56.250 -8.174 78.628 1.00 93.00 236 ALA A O 1
ATOM 1883 N N . ILE A 1 237 ? -55.213 -6.447 77.615 1.00 92.00 237 ILE A N 1
ATOM 1884 C CA . ILE A 1 237 ? -55.246 -5.539 78.770 1.00 92.00 237 ILE A CA 1
ATOM 1885 C C . ILE A 1 237 ? -56.690 -5.117 79.067 1.00 92.00 237 ILE A C 1
ATOM 1887 O O . ILE A 1 237 ? -57.106 -5.241 80.213 1.00 92.00 237 ILE A O 1
ATOM 1891 N N . ASP A 1 238 ? -57.468 -4.734 78.053 1.00 90.62 238 ASP A N 1
ATOM 1892 C CA . ASP A 1 238 ? -58.873 -4.332 78.208 1.00 90.62 238 ASP A CA 1
ATOM 1893 C C . ASP A 1 238 ? -59.729 -5.464 78.806 1.00 90.62 238 ASP A C 1
ATOM 1895 O O . ASP A 1 238 ? -60.555 -5.235 79.688 1.00 90.62 238 ASP A O 1
ATOM 1899 N N . VAL A 1 239 ? -59.513 -6.714 78.370 1.00 86.62 239 VAL A N 1
ATOM 1900 C CA . VAL A 1 239 ? -60.200 -7.891 78.936 1.00 86.62 239 VAL A CA 1
ATOM 1901 C C . VAL A 1 239 ? -59.779 -8.145 80.385 1.00 86.62 239 VAL A C 1
ATOM 1903 O O . VAL A 1 239 ? -60.627 -8.473 81.214 1.00 86.62 239 VAL A O 1
ATOM 1906 N N . ALA A 1 240 ? -58.489 -8.005 80.705 1.00 86.81 240 ALA A N 1
ATOM 1907 C CA . ALA A 1 240 ? -57.999 -8.168 82.072 1.00 86.81 240 ALA A CA 1
ATOM 1908 C C . ALA A 1 240 ? -58.544 -7.076 83.010 1.00 86.81 240 ALA A C 1
ATOM 1910 O O . ALA A 1 240 ? -58.935 -7.383 84.134 1.00 86.81 240 ALA A O 1
ATOM 1911 N N . GLU A 1 241 ? -58.622 -5.828 82.545 1.00 85.06 241 GLU A N 1
ATOM 1912 C CA . GLU A 1 241 ? -59.198 -4.709 83.295 1.00 85.06 241 GLU A CA 1
ATOM 1913 C C . GLU A 1 241 ? -60.705 -4.895 83.520 1.00 85.06 241 GLU A C 1
ATOM 1915 O O . GLU A 1 241 ? -61.180 -4.735 84.644 1.00 85.06 241 GLU A O 1
ATOM 1920 N N . ALA A 1 242 ? -61.448 -5.328 82.496 1.00 81.19 242 ALA A N 1
ATOM 1921 C CA . ALA A 1 242 ? -62.869 -5.649 82.627 1.00 81.19 242 ALA A CA 1
ATOM 1922 C C . ALA A 1 242 ? -63.118 -6.807 83.612 1.00 81.19 242 ALA A C 1
ATOM 1924 O O . ALA A 1 242 ? -64.045 -6.747 84.420 1.00 81.19 242 ALA A O 1
ATOM 1925 N N . ALA A 1 243 ? -62.274 -7.845 83.592 1.00 79.06 243 ALA A N 1
ATOM 1926 C CA . ALA A 1 243 ? -62.345 -8.942 84.556 1.00 79.06 243 AL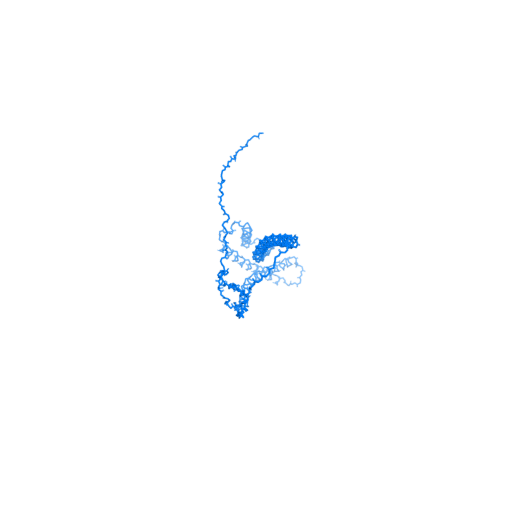A A CA 1
ATOM 1927 C C . ALA A 1 243 ? -62.027 -8.477 85.989 1.00 79.06 243 ALA A C 1
ATOM 1929 O O . ALA A 1 243 ? -62.673 -8.912 86.939 1.00 79.06 243 ALA A O 1
ATOM 1930 N N . GLN A 1 244 ? -61.065 -7.564 86.160 1.00 75.56 244 GLN A N 1
ATOM 1931 C CA . GLN A 1 244 ? -60.737 -6.988 87.465 1.00 75.56 244 GLN A CA 1
ATOM 1932 C C . GLN A 1 244 ? -61.854 -6.074 87.997 1.00 75.56 244 GLN A C 1
ATOM 1934 O O . GLN A 1 244 ? -62.123 -6.088 89.194 1.00 75.56 244 GLN A O 1
ATOM 1939 N N . GLN A 1 245 ? -62.537 -5.321 87.130 1.00 73.06 245 GLN A N 1
ATOM 1940 C CA . GLN A 1 245 ? -63.716 -4.533 87.510 1.00 73.06 245 GLN A CA 1
ATOM 1941 C C . GLN A 1 245 ? -64.886 -5.421 87.944 1.00 73.06 245 GLN A C 1
ATOM 1943 O O . GLN A 1 245 ? -65.520 -5.116 88.947 1.00 73.06 245 GLN A O 1
ATOM 1948 N N . GLN A 1 246 ? -65.121 -6.553 87.271 1.00 65.00 246 GLN A N 1
ATOM 1949 C CA . GLN A 1 246 ? -66.122 -7.535 87.711 1.00 65.00 246 GLN A CA 1
ATOM 1950 C C . GLN A 1 246 ? -65.790 -8.143 89.079 1.00 65.00 246 GLN A C 1
ATOM 1952 O O . GLN A 1 246 ? -66.689 -8.330 89.889 1.00 65.00 246 GLN 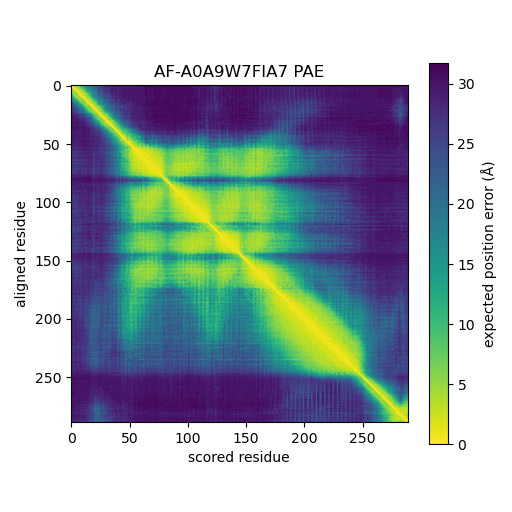A O 1
ATOM 1957 N N . LEU A 1 247 ? -64.509 -8.397 89.364 1.00 60.06 247 LEU A N 1
ATOM 1958 C CA . LEU A 1 247 ? -64.065 -8.848 90.687 1.00 60.06 247 LEU A CA 1
ATOM 1959 C C . LEU A 1 247 ? -64.182 -7.760 91.770 1.00 60.06 247 LEU A C 1
ATOM 1961 O O . LEU A 1 247 ? -64.291 -8.098 92.939 1.00 60.06 247 LEU A O 1
ATOM 1965 N N . MET A 1 248 ? -64.170 -6.472 91.410 1.00 55.75 248 MET A N 1
ATOM 1966 C CA . MET A 1 248 ? -64.394 -5.364 92.353 1.00 55.75 248 MET A CA 1
ATOM 1967 C C . MET A 1 248 ? -65.878 -5.000 92.537 1.00 55.75 248 MET A C 1
ATOM 1969 O O . MET A 1 248 ? -66.222 -4.371 93.535 1.00 55.75 248 MET A O 1
ATOM 1973 N N . GLU A 1 249 ? -66.758 -5.373 91.602 1.00 50.66 249 GLU A N 1
ATOM 1974 C CA . GLU A 1 249 ? -68.218 -5.230 91.742 1.00 50.66 249 GLU A CA 1
ATOM 1975 C C . GLU A 1 249 ? -68.881 -6.415 92.469 1.00 50.66 249 GLU A C 1
ATOM 1977 O O . GLU A 1 249 ? -70.023 -6.280 92.908 1.00 50.66 249 GLU A O 1
ATOM 1982 N N . ASP A 1 250 ? -68.171 -7.532 92.659 1.00 44.81 250 ASP A N 1
ATOM 1983 C CA . ASP A 1 250 ? -68.627 -8.717 93.405 1.00 44.81 250 ASP A CA 1
ATOM 1984 C C . ASP A 1 250 ? -67.833 -8.919 94.710 1.00 44.81 250 ASP A C 1
ATOM 1986 O O . ASP A 1 250 ? -67.411 -10.022 95.036 1.00 44.81 250 ASP A O 1
ATOM 1990 N N . ASP A 1 251 ? -67.621 -7.838 95.469 1.00 41.16 251 ASP A N 1
ATOM 1991 C CA . ASP A 1 251 ? -67.160 -7.906 96.862 1.00 41.16 251 ASP A CA 1
ATOM 1992 C C . ASP A 1 251 ? -68.316 -7.550 97.810 1.00 41.16 251 ASP A C 1
ATOM 1994 O O . ASP A 1 251 ? -68.437 -6.459 98.378 1.00 41.16 251 ASP A O 1
ATOM 1998 N N . GLY A 1 252 ? -69.209 -8.530 97.949 1.00 40.62 252 GLY A N 1
ATOM 1999 C CA . GLY A 1 252 ? -70.161 -8.666 99.039 1.00 40.62 252 GLY A CA 1
ATOM 2000 C C . GLY A 1 252 ? -69.903 -9.961 99.811 1.00 40.62 252 GLY A C 1
ATOM 2001 O O . GLY A 1 252 ? -70.595 -10.939 99.574 1.00 40.62 252 GLY A O 1
ATOM 2002 N N . VAL A 1 253 ? -68.964 -9.903 100.767 1.00 44.50 253 VAL A N 1
ATOM 2003 C CA . VAL A 1 253 ? -68.787 -10.781 101.950 1.00 44.50 253 VAL A CA 1
ATOM 2004 C C . VAL A 1 253 ? -68.623 -12.287 101.686 1.00 44.50 253 VAL A C 1
ATOM 2006 O O . VAL A 1 253 ? -69.604 -12.965 101.412 1.00 44.50 253 VAL A O 1
ATOM 2009 N N . PHE A 1 254 ? -67.444 -12.844 101.996 1.00 38.34 254 PHE A N 1
ATOM 2010 C CA . PHE A 1 254 ? -67.354 -14.080 102.791 1.00 38.34 254 PHE A CA 1
ATOM 2011 C C . PHE A 1 254 ? -65.999 -14.205 103.508 1.00 38.34 254 PHE A C 1
ATOM 2013 O O . PHE A 1 254 ? -64.946 -13.972 102.918 1.00 38.34 254 PHE A O 1
ATOM 2020 N N . ASP A 1 255 ? -66.085 -14.538 104.796 1.00 37.03 255 ASP A N 1
ATOM 2021 C CA . ASP A 1 255 ? -64.993 -14.740 105.746 1.00 37.03 255 ASP A CA 1
ATOM 2022 C C . ASP A 1 255 ? -64.299 -16.109 105.603 1.00 37.03 255 ASP A C 1
ATOM 2024 O O . ASP A 1 255 ? -64.915 -17.096 105.199 1.00 37.03 255 ASP A O 1
ATOM 2028 N N . GLU A 1 256 ? -63.048 -16.093 106.074 1.00 45.84 256 GLU A N 1
ATOM 2029 C CA . GLU A 1 256 ? -62.306 -17.123 106.821 1.00 45.84 256 GLU A CA 1
ATOM 2030 C C . GLU A 1 256 ? -61.761 -18.404 106.138 1.00 45.84 256 GLU A C 1
ATOM 2032 O O . GLU A 1 256 ? -62.478 -19.259 105.622 1.00 45.84 256 GLU A O 1
ATOM 2037 N N . ASP A 1 257 ? -60.432 -18.507 106.305 1.00 37.88 257 ASP A N 1
ATOM 2038 C CA . ASP A 1 257 ? -59.629 -19.676 106.692 1.00 37.88 257 ASP A CA 1
ATOM 2039 C C . ASP A 1 257 ? -59.137 -20.675 105.622 1.00 37.88 257 ASP A C 1
ATOM 2041 O O . ASP A 1 257 ? -59.894 -21.389 104.973 1.00 37.88 257 ASP A O 1
ATOM 2045 N N . ASP A 1 258 ? -57.805 -20.715 105.441 1.00 39.28 258 ASP A N 1
ATOM 2046 C CA . ASP A 1 258 ? -56.929 -21.792 105.952 1.00 39.28 258 ASP A CA 1
ATOM 2047 C C . ASP A 1 258 ? -55.620 -22.023 105.148 1.00 39.28 258 ASP A C 1
ATOM 2049 O O . ASP A 1 258 ? -55.586 -22.117 103.924 1.00 39.28 258 ASP A O 1
ATOM 2053 N N . GLU A 1 259 ? -54.542 -22.172 105.932 1.00 42.09 259 GLU A N 1
ATOM 2054 C CA . GLU A 1 259 ? -53.385 -23.075 105.757 1.00 42.09 259 GLU A CA 1
ATOM 2055 C C . GLU A 1 259 ? -52.285 -22.833 104.686 1.00 42.09 259 GLU A C 1
ATOM 2057 O O . GLU A 1 259 ? -52.336 -23.238 103.530 1.00 42.09 259 GLU A O 1
ATOM 2062 N N . PHE A 1 260 ? -51.178 -22.244 105.165 1.00 45.53 260 PHE A N 1
ATOM 2063 C CA . PHE A 1 260 ? -49.853 -22.880 105.355 1.00 45.53 260 PHE A CA 1
ATOM 2064 C C . PHE A 1 260 ? -49.393 -24.028 104.413 1.00 45.53 260 PHE A C 1
ATOM 2066 O O . PHE A 1 260 ? -49.923 -25.124 104.495 1.00 45.53 260 PHE A O 1
ATOM 2073 N N . PHE A 1 261 ? -48.301 -23.807 103.653 1.00 38.88 261 PHE A N 1
ATOM 2074 C CA . PHE A 1 261 ? -47.137 -24.702 103.373 1.00 38.88 261 PHE A CA 1
ATOM 2075 C C . PHE A 1 261 ? -46.175 -23.920 102.444 1.00 38.88 261 PHE A C 1
ATOM 2077 O O . PHE A 1 261 ? -46.564 -23.501 101.359 1.00 38.88 261 PHE A O 1
ATOM 2084 N N . ASP A 1 262 ? -45.066 -23.367 102.929 1.00 40.84 262 ASP A N 1
ATOM 2085 C CA . ASP A 1 262 ? -43.708 -23.933 103.032 1.00 40.84 262 ASP A CA 1
ATOM 2086 C C . ASP A 1 262 ? -43.059 -24.469 101.732 1.00 40.84 262 ASP A C 1
ATOM 2088 O O . ASP A 1 262 ? -43.592 -25.323 101.029 1.00 40.84 262 ASP A O 1
ATOM 2092 N N . ASP A 1 263 ? -41.829 -23.979 101.559 1.00 38.16 263 ASP A N 1
ATOM 2093 C CA . ASP A 1 263 ? -40.669 -24.509 100.844 1.00 38.16 263 ASP A CA 1
ATOM 2094 C C . ASP A 1 263 ? -40.484 -24.326 99.318 1.00 38.16 263 ASP A C 1
ATOM 2096 O O . ASP A 1 263 ? -41.355 -24.572 98.486 1.00 38.16 263 ASP A O 1
ATOM 2100 N N . GLY A 1 264 ? -39.238 -23.990 98.949 1.00 36.22 264 GLY A N 1
ATOM 2101 C CA . GLY A 1 264 ? -38.654 -24.508 97.707 1.00 36.22 264 GLY A CA 1
ATOM 2102 C C . GLY A 1 264 ? -38.267 -23.542 96.580 1.00 36.22 264 GLY A C 1
ATOM 2103 O O . GLY A 1 264 ? -38.934 -23.459 95.557 1.00 36.22 264 GLY A O 1
ATOM 2104 N N . ALA A 1 265 ? -37.056 -22.996 96.703 1.00 39.69 265 ALA A N 1
ATOM 2105 C CA . ALA A 1 265 ? -35.986 -23.070 95.694 1.00 39.69 265 ALA A CA 1
ATOM 2106 C C . ALA A 1 265 ? -36.074 -22.320 94.335 1.00 39.69 265 ALA A C 1
ATOM 2108 O O . ALA A 1 265 ? -36.863 -22.591 93.436 1.00 39.69 265 ALA A O 1
ATOM 2109 N N . GLU A 1 266 ? -35.077 -21.439 94.176 1.00 47.69 266 GLU A N 1
ATOM 2110 C CA . GLU A 1 266 ? -34.219 -21.203 93.004 1.00 47.69 266 GLU A CA 1
ATOM 2111 C C . GLU A 1 266 ? -34.613 -21.784 91.630 1.00 47.69 266 GLU A C 1
ATOM 2113 O O . GLU A 1 266 ? -34.695 -22.990 91.414 1.00 47.69 266 GLU A O 1
ATOM 2118 N N . GLY A 1 267 ? -34.627 -20.915 90.609 1.00 37.16 267 GLY A N 1
ATOM 2119 C CA . GLY A 1 267 ? -34.701 -21.378 89.223 1.00 37.16 267 GLY A CA 1
ATOM 2120 C C . GLY A 1 267 ? -34.494 -20.314 88.151 1.00 37.16 267 GLY A C 1
ATOM 2121 O O . GLY A 1 267 ? -35.389 -20.054 87.351 1.00 37.16 267 GLY A O 1
ATOM 2122 N N . LYS A 1 268 ? -33.288 -19.737 88.059 1.00 50.84 268 LYS A N 1
ATOM 2123 C CA . LYS A 1 268 ? -32.822 -19.026 86.850 1.00 50.84 268 LYS A CA 1
ATOM 2124 C C . LYS A 1 268 ? -32.936 -19.950 85.625 1.00 50.84 268 LYS A C 1
ATOM 2126 O O . LYS A 1 268 ? -32.068 -20.793 85.412 1.00 50.84 268 LYS A O 1
ATOM 2131 N N . LYS A 1 269 ? -33.925 -19.744 84.750 1.00 43.22 269 LYS A N 1
ATOM 2132 C CA . LYS A 1 269 ? -33.928 -20.328 83.396 1.00 43.22 269 LYS A CA 1
ATOM 2133 C C . LYS A 1 269 ? -33.508 -19.286 82.362 1.00 43.22 269 LYS A C 1
ATOM 2135 O O . LYS A 1 269 ? -34.316 -18.530 81.832 1.00 43.22 269 LYS A O 1
ATOM 2140 N N . LYS A 1 270 ? -32.209 -19.298 82.042 1.00 47.78 270 LYS A N 1
ATOM 2141 C CA . LYS A 1 270 ? -31.679 -18.797 80.768 1.00 47.78 270 LYS A CA 1
ATOM 2142 C C . LYS A 1 270 ? -32.383 -19.556 79.636 1.00 47.78 270 LYS A C 1
ATOM 2144 O O . LYS A 1 270 ? -32.117 -20.740 79.446 1.00 47.78 270 LYS A O 1
ATOM 2149 N N . LYS A 1 271 ? -33.251 -18.895 78.864 1.00 44.12 271 LYS A N 1
ATOM 2150 C CA . LYS A 1 271 ? -33.634 -19.401 77.539 1.00 44.12 271 LYS A CA 1
ATOM 2151 C C . LYS A 1 271 ? -32.429 -19.215 76.620 1.00 44.12 271 LYS A C 1
ATOM 2153 O O . LYS A 1 271 ? -32.059 -18.093 76.285 1.00 44.12 271 LYS A O 1
ATOM 2158 N N . GLY A 1 272 ? -31.770 -20.325 76.298 1.00 45.59 272 GLY A N 1
ATOM 2159 C CA . GLY A 1 272 ? -30.680 -20.366 75.337 1.00 45.59 272 GLY A CA 1
ATOM 2160 C C . GLY A 1 272 ? -31.176 -19.909 73.971 1.00 45.59 272 GLY A C 1
ATOM 2161 O O . GLY A 1 272 ? -32.014 -20.564 73.358 1.00 45.59 272 GLY A O 1
ATOM 2162 N N . ALA A 1 273 ? -30.644 -18.786 73.497 1.00 49.47 273 ALA A N 1
ATOM 2163 C CA . ALA A 1 273 ? -30.660 -18.465 72.083 1.00 49.47 273 ALA A CA 1
ATOM 2164 C C . ALA A 1 273 ? -29.840 -19.544 71.364 1.00 49.47 273 ALA A C 1
ATOM 2166 O O . ALA A 1 273 ? -28.615 -19.593 71.492 1.00 49.47 273 ALA A O 1
ATOM 2167 N N . SER A 1 274 ? -30.522 -20.437 70.648 1.00 56.41 274 SER A N 1
ATOM 2168 C CA . SER A 1 274 ? -29.885 -21.324 69.680 1.00 56.41 274 SER A CA 1
ATOM 2169 C C . SER A 1 274 ? -29.259 -20.440 68.599 1.00 56.41 274 SER A C 1
ATOM 2171 O O . SER A 1 274 ? -29.951 -19.871 67.754 1.00 56.41 274 SER A O 1
ATOM 2173 N N . LYS A 1 275 ? -27.939 -20.245 68.677 1.00 55.66 275 LYS A N 1
ATOM 2174 C CA . LYS A 1 275 ? -27.160 -19.661 67.587 1.00 55.66 275 LYS A CA 1
ATOM 2175 C C . LYS A 1 275 ? -27.110 -20.696 66.469 1.00 55.66 275 LYS A C 1
ATOM 2177 O O . LYS A 1 275 ? -26.213 -21.532 66.457 1.00 55.66 275 LYS A O 1
ATOM 2182 N N . ASN A 1 276 ? -28.054 -20.618 65.534 1.00 60.22 276 ASN A N 1
ATOM 2183 C CA . ASN A 1 276 ? -27.887 -21.250 64.230 1.00 60.22 276 ASN A CA 1
ATOM 2184 C C . ASN A 1 276 ? -26.667 -20.595 63.575 1.00 60.22 276 ASN A C 1
ATOM 2186 O O . ASN A 1 276 ? -26.734 -19.450 63.125 1.00 60.22 276 ASN A O 1
ATOM 2190 N N . THR A 1 277 ? -25.536 -21.290 63.600 1.00 59.88 277 THR A N 1
ATOM 2191 C CA . THR A 1 277 ? -24.319 -20.832 62.936 1.00 59.88 277 THR A CA 1
ATOM 2192 C C . THR A 1 277 ? -24.335 -21.449 61.551 1.00 59.88 277 THR A C 1
ATOM 2194 O O . THR A 1 277 ? -24.104 -22.643 61.395 1.00 59.88 277 THR A O 1
ATOM 2197 N N . PHE A 1 278 ? -24.673 -20.643 60.550 1.00 65.38 278 PHE A N 1
ATOM 2198 C CA . PHE A 1 278 ? -24.554 -21.052 59.158 1.00 65.38 278 PHE A CA 1
ATOM 2199 C C . PHE A 1 278 ? -23.079 -20.992 58.776 1.00 65.38 278 PHE A C 1
ATOM 2201 O O . PHE A 1 278 ? -22.464 -19.925 58.829 1.00 65.38 278 PHE A O 1
ATOM 2208 N N . VAL A 1 279 ? -22.504 -22.139 58.429 1.00 68.19 279 VAL A N 1
ATOM 2209 C CA . VAL A 1 279 ? -21.171 -22.198 57.829 1.00 68.19 279 VAL A CA 1
ATOM 2210 C C . VAL A 1 279 ? -21.373 -22.186 56.321 1.00 68.19 279 VAL A C 1
ATOM 2212 O O . VAL A 1 279 ? -22.091 -23.026 55.783 1.00 68.19 279 VAL A O 1
ATOM 2215 N N . VAL A 1 280 ? -20.796 -21.185 55.658 1.00 66.69 280 VAL A N 1
ATOM 2216 C CA . VAL A 1 280 ? -20.809 -21.083 54.197 1.00 66.69 280 VAL A CA 1
ATOM 2217 C C . VAL A 1 280 ? -19.584 -21.816 53.678 1.00 66.69 280 VAL A C 1
ATOM 2219 O O . VAL A 1 280 ? -18.453 -21.399 53.943 1.00 66.69 280 VAL A O 1
ATOM 2222 N N . ASN A 1 281 ? -19.817 -22.911 52.964 1.00 77.00 281 ASN A N 1
ATOM 2223 C CA . ASN A 1 281 ? -18.760 -23.670 52.311 1.00 77.00 281 ASN A CA 1
ATOM 2224 C C . ASN A 1 281 ? -18.302 -22.946 51.026 1.00 77.00 281 ASN A C 1
ATOM 2226 O O . ASN A 1 281 ? -19.008 -22.102 50.468 1.00 77.00 281 ASN A O 1
ATOM 2230 N N . SER A 1 282 ? -17.089 -23.235 50.551 1.00 73.50 282 SER A N 1
ATOM 2231 C CA . SER A 1 282 ? -16.455 -22.560 49.400 1.00 73.50 282 SER A CA 1
ATOM 2232 C C . SER A 1 282 ? -17.152 -22.785 48.044 1.00 73.50 282 SER A C 1
ATOM 2234 O O . SER A 1 282 ? -16.865 -22.075 47.082 1.00 73.50 282 SER A O 1
ATOM 2236 N N . ASP A 1 283 ? -18.070 -23.744 47.979 1.00 68.31 283 ASP A N 1
ATOM 2237 C CA . ASP A 1 283 ? -18.971 -24.086 46.871 1.00 68.31 283 ASP A CA 1
ATOM 2238 C C . ASP A 1 283 ? -20.325 -23.342 46.934 1.00 68.31 283 ASP A C 1
ATOM 2240 O O . ASP A 1 283 ? -21.120 -23.428 46.000 1.00 68.31 283 ASP A O 1
ATOM 2244 N N . GLY A 1 284 ? -20.582 -22.571 47.999 1.00 73.25 284 GLY A N 1
ATOM 2245 C CA . GLY A 1 284 ? -21.781 -21.738 48.146 1.00 73.25 284 GLY A CA 1
ATOM 2246 C C . GLY A 1 284 ? -23.001 -22.448 48.740 1.00 73.25 284 GLY A C 1
ATOM 2247 O O . GLY A 1 284 ? -24.089 -21.871 48.749 1.00 73.25 284 GLY A O 1
ATOM 2248 N N . THR A 1 285 ? -22.844 -23.671 49.249 1.00 73.88 285 THR A N 1
ATOM 2249 C CA . THR A 1 285 ? -23.906 -24.404 49.950 1.00 73.88 285 THR A CA 1
ATOM 2250 C C . THR A 1 285 ? -23.975 -24.022 51.436 1.00 73.88 285 THR A C 1
ATOM 2252 O O . THR A 1 285 ? -22.976 -23.639 52.052 1.00 73.88 285 THR A O 1
ATOM 2255 N N . PHE A 1 286 ? -25.183 -24.087 52.013 1.00 73.50 286 PHE A N 1
ATOM 2256 C CA . PHE A 1 286 ? -25.442 -23.763 53.419 1.00 73.50 286 PHE A CA 1
ATOM 2257 C C . PHE A 1 286 ? -25.786 -25.034 54.191 1.00 73.50 286 PHE A C 1
ATOM 2259 O O . PHE A 1 286 ? -26.830 -25.639 53.949 1.00 73.50 286 PHE A O 1
ATOM 2266 N N . GLU A 1 287 ? -24.960 -25.394 55.169 1.00 72.56 287 GLU A N 1
ATOM 2267 C CA . GLU A 1 287 ? -25.305 -26.422 56.150 1.00 72.56 287 GLU A CA 1
ATOM 2268 C C . GLU A 1 287 ? -25.626 -25.788 57.504 1.00 72.56 287 GLU A C 1
ATOM 2270 O O . GLU A 1 287 ? -24.956 -24.862 57.976 1.00 72.56 287 GLU A O 1
ATOM 2275 N N . LYS A 1 288 ? -26.694 -26.290 58.129 1.00 66.50 288 LYS A N 1
ATOM 2276 C CA . LYS A 1 288 ? -27.122 -25.880 59.464 1.00 66.50 288 LYS A CA 1
ATOM 2277 C C . LYS A 1 288 ? -26.459 -26.801 60.483 1.00 66.50 288 LYS A C 1
ATOM 2279 O O . LYS A 1 288 ? -26.765 -27.991 60.506 1.00 66.50 288 LYS A O 1
ATOM 2284 N N . LYS A 1 289 ? -25.568 -26.244 61.302 1.00 55.06 289 LYS A N 1
ATOM 2285 C CA . LYS A 1 289 ? -24.909 -26.954 62.401 1.00 55.06 289 LYS A CA 1
ATOM 2286 C C . LYS A 1 289 ? -25.565 -26.635 63.739 1.00 55.06 289 LYS A C 1
ATOM 2288 O O . LYS A 1 289 ? -25.927 -25.451 63.942 1.00 55.06 289 LYS A O 1
#